Protein AF-A0A961PCK3-F1 (afdb_monomer)

Secondary structure (DSSP, 8-state):
--HHHHHHHTT--HHHHHHTGGG-HHHHHHEEEEE-SSTTT-EEEEE-HHHHHHHHHHHHS---------------------------------------------------------PPP----PPPPPPPP-------------------------------------SSHHHHHHHHHHHHHHHHHSSS---HHHHHHHHHHHHHTT--HHHHHHHHHHHHHHTTTS-GGGSPPHHHHHHTTGGGGS-----PPPHHHHHHHHHHHHHTT-TTHHHH--HHHHHHHHHTTSS-HHHHHHTT---

Nearest PDB structures (foldseek):
  4a5n-assembly2_D  TM=6.476E-01  e=2.441E+00  Bacillus subtilis
  5x11-assembly3_D  TM=5.012E-01  e=8.033E+00  Bacillus spizizenii str. W23

Sequence (307 aa):
MTDADFAGSIGLHEDTLRKQVKRNAAFRHYFDVTNGTHRGNATEYEITAAALGEAAVRKRGKLGNTEAVSDRAGGAECGRDPDAKAGIRPANGSETKPGDMPAMEDKGGEIVPERRVIHPGKAGLDHPPSQGNPSSNPDCADGAQEVSEKDGNGGSGSVSHRRRTNVRTEDLGSKDDRFAEILDGFISSYPRPGDRDAVEAVLRGAIREGVDPEHILAGARAYAAEQKGNAPRYIAYPENWLRQRRWEQYPAPSAPASEDAVLANLAAMVTAGKSYASSAISSTRAHQLLAAGLVTRDQLRAVGVAA

Mean predicted aligned error: 22.73 Å

Structure (mmCIF, N/CA/C/O backbone):
data_AF-A0A961PCK3-F1
#
_entry.id   AF-A0A961PCK3-F1
#
loop_
_atom_site.group_PDB
_atom_site.id
_atom_site.type_symbol
_atom_site.label_atom_id
_atom_site.label_alt_id
_atom_site.label_comp_id
_atom_site.label_asym_id
_atom_site.label_entity_id
_atom_site.label_seq_id
_atom_site.pdbx_PDB_ins_code
_atom_site.Cartn_x
_atom_site.Cartn_y
_atom_site.Cartn_z
_atom_site.occupancy
_atom_site.B_iso_or_equiv
_atom_site.auth_seq_id
_atom_site.auth_comp_id
_atom_site.auth_asym_id
_atom_site.auth_atom_id
_atom_site.pdbx_PDB_model_num
ATOM 1 N N . MET A 1 1 ? 28.806 28.658 -18.490 1.00 78.44 1 MET A N 1
ATOM 2 C CA . MET A 1 1 ? 28.804 28.836 -17.015 1.00 78.44 1 MET A CA 1
ATOM 3 C C . MET A 1 1 ? 28.348 27.531 -16.389 1.00 78.44 1 MET A C 1
ATOM 5 O O . MET A 1 1 ? 27.392 26.978 -16.914 1.00 78.44 1 MET A O 1
ATOM 9 N N . THR A 1 2 ? 29.027 27.020 -15.356 1.00 83.69 2 THR A N 1
ATOM 10 C CA . THR A 1 2 ? 28.664 25.733 -14.728 1.00 83.69 2 THR A CA 1
ATOM 11 C C . THR A 1 2 ? 27.517 25.880 -13.718 1.00 83.69 2 THR A C 1
ATOM 13 O O . THR A 1 2 ? 27.195 26.993 -13.300 1.00 83.69 2 THR A O 1
ATOM 16 N N . ASP A 1 3 ? 26.905 24.762 -13.299 1.00 85.19 3 ASP A N 1
ATOM 17 C CA . ASP A 1 3 ? 25.874 24.740 -12.245 1.00 85.19 3 ASP A CA 1
ATOM 18 C C . ASP A 1 3 ? 26.386 25.345 -10.930 1.00 85.19 3 ASP A C 1
ATOM 20 O O . ASP A 1 3 ? 25.654 26.092 -10.286 1.00 85.19 3 ASP A O 1
ATOM 24 N N . ALA A 1 4 ? 27.635 25.054 -10.553 1.00 84.56 4 ALA A N 1
ATOM 25 C CA . ALA A 1 4 ? 28.253 25.566 -9.332 1.00 84.56 4 ALA A CA 1
ATOM 26 C C . ALA A 1 4 ? 28.474 27.084 -9.404 1.00 84.56 4 ALA A C 1
ATOM 28 O O . ALA A 1 4 ? 28.116 27.801 -8.469 1.00 84.56 4 ALA A O 1
ATOM 29 N N . ASP A 1 5 ? 28.979 27.586 -10.536 1.00 86.06 5 ASP A N 1
ATOM 30 C CA . ASP A 1 5 ? 29.183 29.025 -10.746 1.00 86.06 5 ASP A CA 1
ATOM 31 C C . ASP A 1 5 ? 27.851 29.781 -10.737 1.00 86.06 5 ASP A C 1
ATOM 33 O O . ASP A 1 5 ? 27.724 30.850 -10.133 1.00 86.06 5 ASP A O 1
ATOM 37 N N . PHE A 1 6 ? 26.833 29.214 -11.392 1.00 86.50 6 PHE A N 1
ATOM 38 C CA . PHE A 1 6 ? 25.514 29.827 -11.451 1.00 86.50 6 PHE A CA 1
ATOM 39 C C . PHE A 1 6 ? 24.834 29.825 -10.085 1.00 86.50 6 PHE A C 1
ATOM 41 O O . PHE A 1 6 ? 24.335 30.864 -9.659 1.00 86.50 6 PHE A O 1
ATOM 48 N N . ALA A 1 7 ? 24.857 28.688 -9.382 1.00 89.62 7 ALA A N 1
ATOM 49 C CA . ALA A 1 7 ? 24.321 28.544 -8.033 1.00 89.62 7 ALA A CA 1
ATOM 50 C C . ALA A 1 7 ? 24.997 29.524 -7.060 1.00 89.62 7 ALA A C 1
ATOM 52 O O . ALA A 1 7 ? 24.306 30.252 -6.345 1.00 89.62 7 ALA A O 1
ATOM 53 N N . GLY A 1 8 ? 26.330 29.626 -7.114 1.00 92.06 8 GLY A N 1
ATOM 54 C CA . GLY A 1 8 ? 27.106 30.580 -6.322 1.00 92.06 8 GLY A CA 1
ATOM 55 C C . GLY A 1 8 ? 26.743 32.038 -6.616 1.00 92.06 8 GLY A C 1
ATOM 56 O O . GLY A 1 8 ? 26.588 32.827 -5.688 1.00 92.06 8 GLY A O 1
ATOM 57 N N . SER A 1 9 ? 26.515 32.383 -7.887 1.00 90.38 9 SER A N 1
ATOM 58 C CA . SER A 1 9 ? 26.165 33.751 -8.304 1.00 90.38 9 SER A CA 1
ATOM 59 C C . SER A 1 9 ? 24.806 34.223 -7.778 1.00 90.38 9 SER A C 1
ATOM 61 O O . SER A 1 9 ? 24.614 35.414 -7.546 1.00 90.38 9 SER A O 1
ATOM 63 N N . ILE A 1 10 ? 23.861 33.301 -7.582 1.00 89.94 10 ILE A N 1
ATOM 64 C CA . ILE A 1 10 ? 22.507 33.600 -7.086 1.00 89.94 10 ILE A CA 1
ATOM 65 C C . ILE A 1 10 ? 22.320 33.248 -5.601 1.00 89.94 10 ILE A C 1
ATOM 67 O O . ILE A 1 10 ? 21.210 33.361 -5.086 1.00 89.94 10 ILE A O 1
ATOM 71 N N . GLY A 1 11 ? 23.381 32.803 -4.915 1.00 92.44 11 GLY A N 1
ATOM 72 C CA . GLY A 1 11 ? 23.333 32.395 -3.509 1.00 92.44 11 GLY A CA 1
ATOM 73 C C . GLY A 1 11 ? 22.455 31.167 -3.243 1.00 92.44 11 GLY A C 1
ATOM 74 O O . GLY A 1 11 ? 21.930 31.016 -2.141 1.00 92.44 11 GLY A O 1
ATOM 75 N N . LEU A 1 12 ? 22.259 30.299 -4.241 1.00 91.56 12 LEU A N 1
ATOM 76 C CA . LEU A 1 12 ? 21.516 29.048 -4.088 1.00 91.56 12 LEU A CA 1
ATOM 77 C C . LEU A 1 12 ? 22.468 27.858 -3.973 1.00 91.56 12 LEU A C 1
ATOM 79 O O . LEU A 1 12 ? 23.572 27.859 -4.504 1.00 91.56 12 LEU A O 1
ATOM 83 N N . HIS A 1 13 ? 22.008 26.804 -3.303 1.00 92.69 13 HIS A N 1
ATOM 84 C CA . HIS A 1 13 ? 22.717 25.529 -3.283 1.00 92.69 13 HIS A CA 1
ATOM 85 C C . HIS A 1 13 ? 22.539 24.793 -4.623 1.00 92.69 13 HIS A C 1
ATOM 87 O O . HIS A 1 13 ? 21.441 24.781 -5.190 1.00 92.69 13 HIS A O 1
ATOM 93 N N . GLU A 1 14 ? 23.592 24.126 -5.106 1.00 89.38 14 GLU A N 1
ATOM 94 C CA . GLU A 1 14 ? 23.610 23.437 -6.407 1.00 89.38 14 GLU A CA 1
ATOM 95 C C . GLU A 1 14 ? 22.470 22.409 -6.551 1.00 89.38 14 GLU A C 1
ATOM 97 O O . GLU A 1 14 ? 21.752 22.379 -7.553 1.00 89.38 14 GLU A O 1
ATOM 102 N N . ASP A 1 15 ? 22.220 21.616 -5.508 1.00 87.94 15 ASP A N 1
ATOM 103 C CA . ASP A 1 15 ? 21.100 20.668 -5.485 1.00 87.94 15 ASP A CA 1
ATOM 104 C C . ASP A 1 15 ? 19.727 21.329 -5.662 1.00 87.94 15 ASP A C 1
ATOM 106 O O . ASP A 1 15 ? 18.858 20.776 -6.342 1.00 87.94 15 ASP A O 1
ATOM 110 N N . THR A 1 16 ? 19.513 22.507 -5.072 1.00 90.00 16 THR A N 1
ATOM 111 C CA . THR A 1 16 ? 18.249 23.248 -5.185 1.00 90.00 16 THR A CA 1
ATOM 112 C C . THR A 1 16 ? 18.060 23.748 -6.612 1.00 90.00 16 THR A C 1
ATOM 114 O O . THR A 1 16 ? 16.977 23.606 -7.191 1.00 90.00 16 THR A O 1
ATOM 117 N N . LEU A 1 17 ? 19.140 24.244 -7.220 1.00 87.31 17 LEU A N 1
ATOM 118 C CA . LEU A 1 17 ? 19.165 24.641 -8.622 1.00 87.31 17 LEU A CA 1
ATOM 119 C C . LEU A 1 17 ? 18.795 23.457 -9.539 1.00 87.31 17 LEU A C 1
ATOM 121 O O . LEU A 1 17 ? 17.905 23.578 -10.386 1.00 87.31 17 LEU A O 1
ATOM 125 N N . ARG A 1 18 ? 19.403 22.281 -9.327 1.00 84.94 18 ARG A N 1
ATOM 126 C CA . ARG A 1 18 ? 19.160 21.068 -10.130 1.00 84.94 18 ARG A CA 1
ATOM 127 C C . ARG A 1 18 ? 17.761 20.476 -9.932 1.00 84.94 18 ARG A C 1
ATOM 129 O O . ARG A 1 18 ? 17.122 20.070 -10.905 1.00 84.94 18 ARG A O 1
ATOM 136 N N . LYS A 1 19 ? 17.273 20.403 -8.690 1.00 85.56 19 LYS A N 1
ATOM 137 C CA . LYS A 1 19 ? 16.018 19.709 -8.343 1.00 85.56 19 LYS A CA 1
ATOM 138 C C . LYS A 1 19 ? 14.777 20.567 -8.566 1.00 85.56 19 LYS A C 1
ATOM 140 O O . LYS A 1 19 ? 13.745 20.020 -8.952 1.00 85.56 19 LYS A O 1
ATOM 145 N N . GLN A 1 20 ? 14.858 21.875 -8.328 1.00 86.44 20 GLN A N 1
ATOM 146 C CA . GLN A 1 20 ? 13.688 22.757 -8.325 1.00 86.44 20 GLN A CA 1
ATOM 147 C C . GLN A 1 20 ? 13.729 23.773 -9.467 1.00 86.44 20 GLN A C 1
ATOM 149 O O . GLN A 1 20 ? 12.804 23.826 -10.277 1.00 86.44 20 GLN A O 1
ATOM 154 N N . VAL A 1 21 ? 14.819 24.534 -9.586 1.00 86.44 21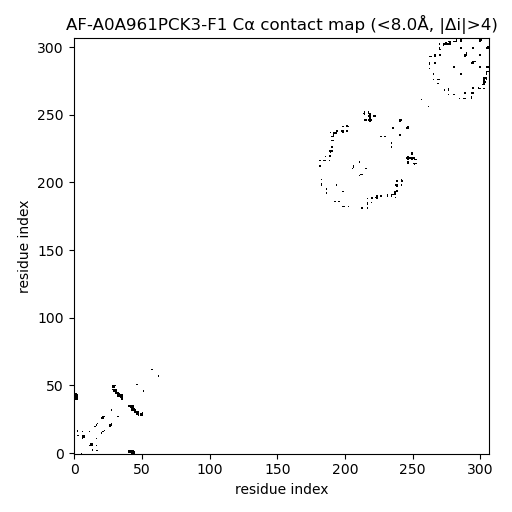 VAL A N 1
ATOM 155 C CA . VAL A 1 21 ? 14.893 25.674 -10.515 1.00 86.44 21 VAL A CA 1
ATOM 156 C C . VAL A 1 21 ? 14.899 25.214 -11.976 1.00 86.44 21 VAL A C 1
ATOM 158 O O . VAL A 1 21 ? 14.074 25.675 -12.760 1.00 86.44 21 VAL A O 1
ATOM 161 N N . LYS A 1 22 ? 15.717 24.212 -12.335 1.00 84.25 22 LYS A N 1
ATOM 162 C CA . LYS A 1 22 ? 15.761 23.641 -13.702 1.00 84.25 22 LYS A CA 1
ATOM 163 C C . LYS A 1 22 ? 14.446 23.009 -14.172 1.00 84.25 22 LYS A C 1
ATOM 165 O O . LYS A 1 22 ? 14.257 22.781 -15.371 1.00 84.25 22 LYS A O 1
ATOM 170 N N . ARG A 1 23 ? 13.550 22.661 -13.244 1.00 84.31 23 ARG A N 1
ATOM 171 C CA . ARG A 1 23 ? 12.231 22.089 -13.557 1.00 84.31 23 ARG A CA 1
ATOM 172 C C . ARG A 1 23 ? 11.164 23.158 -13.768 1.00 84.31 23 ARG A C 1
ATOM 174 O O . ARG A 1 23 ? 10.122 22.846 -14.334 1.00 84.31 23 ARG A O 1
ATOM 181 N N . ASN A 1 24 ? 11.417 24.394 -13.343 1.00 91.12 24 ASN A N 1
ATOM 182 C CA . ASN A 1 24 ? 10.466 25.483 -13.474 1.00 91.12 24 ASN A CA 1
ATOM 183 C C . ASN A 1 24 ? 10.369 25.945 -14.939 1.00 91.12 24 ASN A C 1
ATOM 185 O O . ASN A 1 24 ? 11.376 26.238 -15.584 1.00 91.12 24 ASN A O 1
ATOM 189 N N . ALA A 1 25 ? 9.143 26.027 -15.459 1.00 86.69 25 ALA A N 1
ATOM 190 C CA . ALA A 1 25 ? 8.875 26.481 -16.820 1.00 86.69 25 ALA A CA 1
ATOM 191 C C . ALA A 1 25 ? 9.310 27.938 -17.050 1.00 86.69 25 ALA A C 1
ATOM 193 O O . ALA A 1 25 ? 9.843 28.249 -18.111 1.00 86.69 25 ALA A O 1
ATOM 194 N N . ALA A 1 26 ? 9.159 28.806 -16.043 1.00 87.19 26 ALA A N 1
ATOM 195 C CA . ALA A 1 26 ? 9.615 30.190 -16.124 1.00 87.19 26 ALA A CA 1
ATOM 196 C C . ALA A 1 26 ? 11.135 30.254 -16.302 1.00 87.19 26 ALA A C 1
ATOM 198 O O . ALA A 1 26 ? 11.624 31.004 -17.132 1.00 87.19 26 ALA A O 1
ATOM 199 N N . PHE A 1 27 ? 11.888 29.408 -15.596 1.00 88.12 27 PHE A N 1
ATOM 200 C CA . PHE A 1 27 ? 13.344 29.372 -15.725 1.00 88.12 27 PHE A CA 1
ATOM 201 C C . PHE A 1 27 ? 13.788 28.997 -17.147 1.00 88.12 27 PHE A C 1
ATOM 203 O O . PHE A 1 27 ? 14.645 29.662 -17.723 1.00 88.12 27 PHE A O 1
ATOM 210 N N . ARG A 1 28 ? 13.138 27.994 -17.749 1.00 86.88 28 ARG A N 1
ATOM 211 C CA . ARG A 1 28 ? 13.397 27.563 -19.136 1.00 86.88 28 ARG A CA 1
ATOM 212 C C . ARG A 1 28 ? 12.965 28.578 -20.193 1.00 86.88 28 ARG A C 1
ATOM 214 O O . ARG A 1 28 ? 13.370 28.468 -21.341 1.00 86.88 28 ARG A O 1
ATOM 221 N N . HIS A 1 29 ? 12.131 29.550 -19.828 1.00 88.38 29 HIS A N 1
ATOM 222 C CA . HIS A 1 29 ? 11.794 30.655 -20.719 1.00 88.38 29 HIS A CA 1
ATOM 223 C C . HIS A 1 29 ? 12.979 31.617 -20.884 1.00 88.38 29 HIS A C 1
ATOM 225 O O . HIS A 1 29 ? 13.223 32.123 -21.980 1.00 88.38 29 HIS A O 1
ATOM 231 N N . TYR A 1 30 ? 13.736 31.836 -19.804 1.00 88.38 30 TYR A N 1
ATOM 232 C CA . TYR A 1 30 ? 14.845 32.789 -19.783 1.00 88.38 30 TYR A CA 1
ATOM 233 C C . TYR A 1 30 ? 16.200 32.179 -20.132 1.00 88.38 30 TYR A C 1
ATOM 235 O O . TYR A 1 30 ? 17.052 32.872 -20.688 1.00 88.38 30 TYR A O 1
ATOM 243 N N . PHE A 1 31 ? 16.393 30.896 -19.831 1.00 89.00 31 PHE A N 1
ATOM 244 C CA . PHE A 1 31 ? 17.657 30.202 -20.038 1.00 89.00 31 PHE A CA 1
ATOM 245 C C . PHE A 1 31 ? 17.456 28.953 -20.885 1.00 89.00 31 PHE A C 1
ATOM 247 O O . PHE A 1 31 ? 16.617 28.109 -20.558 1.00 89.00 31 PHE A O 1
ATOM 254 N N . ASP A 1 32 ? 18.263 28.830 -21.935 1.00 85.38 32 ASP A N 1
ATOM 255 C CA . ASP A 1 32 ? 18.469 27.561 -22.611 1.00 85.38 32 ASP A CA 1
ATOM 256 C C . ASP A 1 32 ? 19.519 26.754 -21.843 1.00 85.38 32 ASP A C 1
ATOM 258 O O . ASP A 1 32 ? 20.488 27.293 -21.299 1.00 85.38 32 ASP A O 1
ATOM 262 N N . VAL A 1 33 ? 19.262 25.457 -21.730 1.00 84.38 33 VAL A N 1
ATOM 263 C CA . VAL A 1 33 ? 19.952 24.546 -20.822 1.00 84.38 33 VAL A CA 1
ATOM 264 C C . VAL A 1 33 ? 20.512 23.410 -21.665 1.00 84.38 33 VAL A C 1
ATOM 266 O O . VAL A 1 33 ? 19.833 22.410 -21.915 1.00 84.38 33 VAL A O 1
ATOM 269 N N . THR A 1 34 ? 21.758 23.552 -22.110 1.00 80.50 34 THR A N 1
ATOM 270 C CA . THR A 1 34 ? 22.439 22.518 -22.889 1.00 80.50 34 THR A CA 1
ATOM 271 C C . THR A 1 34 ? 23.091 21.526 -21.932 1.00 80.50 34 THR A C 1
ATOM 273 O O . THR A 1 34 ? 24.054 21.819 -21.223 1.00 80.50 34 THR A O 1
ATOM 276 N N . ASN A 1 35 ? 22.524 20.320 -21.860 1.00 76.31 35 ASN A N 1
ATOM 277 C CA . ASN A 1 35 ? 23.102 19.243 -21.061 1.00 76.31 35 ASN A CA 1
ATOM 278 C C . ASN A 1 35 ? 24.340 18.703 -21.787 1.00 76.31 35 ASN A C 1
ATOM 280 O O . ASN A 1 35 ? 24.210 18.060 -22.830 1.00 76.31 35 ASN A O 1
ATOM 284 N N . GLY A 1 36 ? 25.529 18.950 -21.241 1.00 67.62 36 GLY A N 1
ATOM 285 C CA . GLY A 1 36 ? 26.774 18.407 -21.770 1.00 67.62 36 GLY A CA 1
ATOM 286 C C . GLY A 1 36 ? 26.807 16.874 -21.757 1.00 67.62 36 GLY A C 1
ATOM 287 O O . GLY A 1 36 ? 26.158 16.211 -20.946 1.00 67.62 36 GLY A O 1
ATOM 288 N N . THR A 1 37 ? 27.607 16.306 -22.659 1.00 53.72 37 THR A N 1
ATOM 289 C CA . THR A 1 37 ? 27.705 14.863 -22.953 1.00 53.72 37 THR A CA 1
ATOM 290 C C . THR A 1 37 ? 28.188 14.006 -21.773 1.00 53.72 37 THR A C 1
ATOM 292 O O . THR A 1 37 ? 27.998 12.790 -21.765 1.00 53.72 37 THR A O 1
ATOM 295 N N . HIS A 1 38 ? 28.789 14.605 -20.743 1.00 52.69 38 HIS A N 1
ATOM 296 C CA . HIS A 1 38 ? 29.248 13.876 -19.563 1.00 52.69 38 HIS A CA 1
ATOM 297 C C . HIS A 1 38 ? 28.192 13.874 -18.459 1.00 52.69 38 HIS A C 1
ATOM 299 O O . HIS A 1 38 ? 27.710 14.926 -18.040 1.00 52.69 38 HIS A O 1
ATOM 305 N N . ARG A 1 39 ? 27.868 12.666 -17.968 1.00 50.28 39 ARG A N 1
ATOM 306 C CA . ARG A 1 39 ? 26.930 12.396 -16.867 1.00 50.28 39 ARG A CA 1
ATOM 307 C C . ARG A 1 39 ? 27.252 13.264 -15.645 1.00 50.28 39 ARG A C 1
ATOM 309 O O . ARG A 1 39 ? 28.027 12.866 -14.786 1.00 50.28 39 ARG A O 1
ATOM 316 N N . GLY A 1 40 ? 26.617 14.429 -15.568 1.00 55.78 40 GLY A N 1
ATOM 317 C CA . GLY A 1 40 ? 26.454 15.184 -14.333 1.00 55.78 40 GLY A CA 1
ATOM 318 C C . GLY A 1 40 ? 26.999 16.608 -14.298 1.00 55.78 40 GLY A C 1
ATOM 319 O O . GLY A 1 40 ? 26.437 17.375 -13.526 1.00 55.78 40 GLY A O 1
ATOM 320 N N . ASN A 1 41 ? 28.011 17.017 -15.073 1.00 54.56 41 ASN A N 1
ATOM 321 C CA . ASN A 1 41 ? 28.847 18.141 -14.595 1.00 54.56 41 ASN A CA 1
ATOM 322 C C . ASN A 1 41 ? 29.062 19.353 -1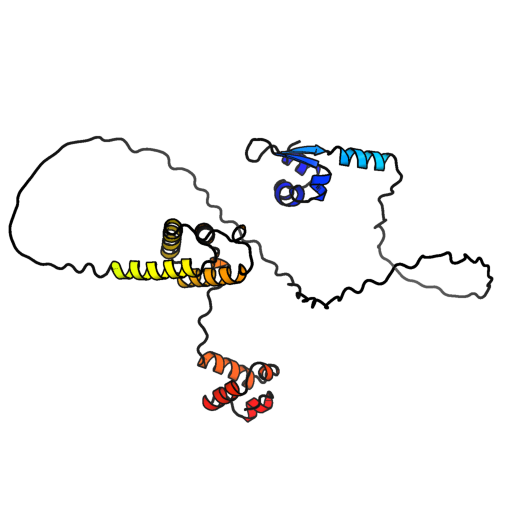5.510 1.00 54.56 41 ASN A C 1
ATOM 324 O O . ASN A 1 41 ? 29.756 20.275 -15.098 1.00 54.56 41 ASN A O 1
ATOM 328 N N . ALA A 1 42 ? 28.434 19.448 -16.677 1.00 53.75 42 ALA A N 1
ATOM 329 C CA . ALA A 1 42 ? 28.449 20.714 -17.412 1.00 53.75 42 ALA A CA 1
ATOM 330 C C . ALA A 1 42 ? 27.103 20.925 -18.085 1.00 53.75 42 ALA A C 1
ATOM 332 O O . ALA A 1 42 ? 26.867 20.454 -19.192 1.00 53.75 42 ALA A O 1
ATOM 333 N N . THR A 1 43 ? 26.197 21.581 -17.365 1.00 68.62 43 THR A N 1
ATOM 334 C CA . THR A 1 43 ? 25.066 22.220 -18.025 1.0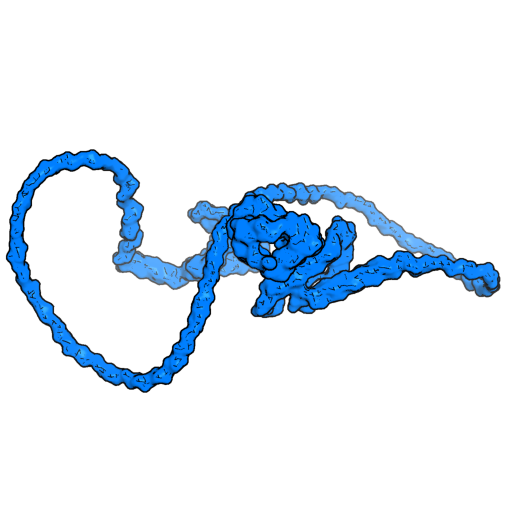0 68.62 43 THR A CA 1
ATOM 335 C C . THR A 1 43 ? 25.520 23.630 -18.332 1.00 68.62 43 THR A C 1
ATOM 337 O O . THR A 1 43 ? 25.842 24.372 -17.406 1.00 68.62 43 THR A O 1
ATOM 340 N N . GLU A 1 44 ? 25.635 23.975 -19.606 1.00 76.88 44 GLU A N 1
ATOM 341 C CA . GLU A 1 44 ? 25.882 25.360 -19.975 1.00 76.88 44 GLU A CA 1
ATOM 342 C C . GLU A 1 44 ? 24.542 26.095 -20.026 1.00 76.88 44 GLU A C 1
ATOM 344 O O . GLU A 1 44 ? 23.515 25.546 -20.434 1.00 76.88 44 GLU A O 1
ATOM 349 N N . TYR A 1 45 ? 24.553 27.327 -19.523 1.00 81.75 45 TYR A N 1
ATOM 350 C CA . TYR A 1 45 ? 23.393 28.205 -19.514 1.00 81.75 45 TYR A CA 1
ATOM 351 C C . TYR A 1 45 ? 23.629 29.328 -20.502 1.00 81.75 45 TYR A C 1
ATOM 353 O O . TYR A 1 45 ? 24.560 30.120 -20.329 1.00 81.75 45 TYR A O 1
ATOM 361 N N . GLU A 1 46 ? 22.752 29.417 -21.490 1.00 84.62 46 GLU A N 1
ATOM 362 C CA . GLU A 1 46 ? 22.696 30.544 -22.408 1.00 84.62 46 GLU A CA 1
ATOM 363 C C . GLU A 1 46 ? 21.395 31.307 -22.183 1.00 84.62 46 GLU A C 1
ATOM 365 O O . GLU A 1 46 ? 20.335 30.722 -21.968 1.00 84.62 46 GLU A O 1
ATOM 370 N N . ILE A 1 47 ? 21.464 32.637 -22.190 1.00 87.94 47 ILE A N 1
ATOM 371 C CA . ILE A 1 47 ? 20.255 33.459 -22.100 1.00 87.94 47 ILE A CA 1
ATOM 372 C C . ILE A 1 47 ? 19.526 33.346 -23.438 1.00 87.94 47 ILE A C 1
ATOM 374 O O . ILE A 1 47 ? 20.122 33.569 -24.492 1.00 87.94 47 ILE A O 1
ATOM 378 N N . THR A 1 48 ? 18.231 33.035 -23.406 1.00 89.81 48 THR A N 1
ATOM 379 C CA . THR A 1 48 ? 17.449 32.894 -24.636 1.00 89.81 48 THR A CA 1
ATOM 380 C C . THR A 1 48 ? 17.353 34.228 -25.383 1.00 89.81 48 THR A C 1
ATOM 382 O O . THR A 1 48 ? 17.261 35.310 -24.791 1.00 89.81 48 THR A O 1
ATOM 385 N N . ALA A 1 49 ? 17.301 34.171 -26.716 1.00 87.81 49 ALA A N 1
ATOM 386 C CA . ALA A 1 49 ? 17.082 35.362 -27.541 1.00 87.81 49 ALA A CA 1
ATOM 387 C C . ALA A 1 49 ? 15.766 36.087 -27.181 1.00 87.81 49 ALA A C 1
ATOM 389 O O . ALA A 1 49 ? 15.692 37.314 -27.248 1.00 87.81 49 ALA A O 1
ATOM 390 N N . ALA A 1 50 ? 14.748 35.336 -26.739 1.00 85.81 50 ALA A N 1
ATOM 391 C CA . ALA A 1 50 ? 13.479 35.876 -26.257 1.00 85.81 50 ALA A CA 1
ATOM 392 C C . ALA A 1 50 ? 13.653 36.718 -24.981 1.00 85.81 50 ALA A C 1
ATOM 394 O O . ALA A 1 50 ? 13.163 37.847 -24.923 1.00 85.81 50 ALA A O 1
ATOM 395 N N . ALA A 1 51 ? 14.414 36.220 -24.003 1.00 87.94 51 ALA A N 1
ATOM 396 C CA . ALA A 1 51 ? 14.731 36.951 -22.780 1.00 87.94 51 ALA A CA 1
ATOM 397 C C . ALA A 1 51 ? 15.528 38.231 -23.047 1.00 87.94 51 ALA A C 1
ATOM 399 O O . ALA A 1 51 ? 15.239 39.279 -22.467 1.00 87.94 51 ALA A O 1
ATOM 400 N N . LEU A 1 52 ? 16.499 38.175 -23.964 1.00 87.75 52 LEU A N 1
ATOM 401 C CA . LEU A 1 52 ? 17.245 39.358 -24.402 1.00 87.75 52 LEU A CA 1
ATOM 402 C C . LEU A 1 52 ? 16.333 40.384 -25.089 1.00 87.75 52 LEU A C 1
ATOM 404 O O . LEU A 1 52 ? 16.463 41.585 -24.842 1.00 87.75 52 LEU A O 1
ATOM 408 N N . GLY A 1 53 ? 15.381 39.924 -25.905 1.00 85.06 53 GLY A N 1
ATOM 409 C CA . GLY A 1 53 ? 14.362 40.770 -26.525 1.00 85.06 53 GLY A CA 1
ATOM 410 C C . GLY A 1 53 ? 13.472 41.463 -25.492 1.00 85.06 53 GLY A C 1
ATOM 411 O O . GLY A 1 53 ? 13.312 42.683 -25.533 1.00 85.06 53 GLY A O 1
ATOM 412 N N . GLU A 1 54 ? 12.954 40.718 -24.517 1.00 84.25 54 GLU A N 1
ATOM 413 C CA . GLU A 1 54 ? 12.106 41.259 -23.451 1.00 84.25 54 GLU A CA 1
ATOM 414 C C . GLU A 1 54 ? 12.873 42.247 -22.553 1.00 84.25 54 GLU A C 1
ATOM 416 O O . GLU A 1 54 ? 12.372 43.326 -22.230 1.00 84.25 54 GLU A O 1
ATOM 421 N N . ALA A 1 55 ? 14.128 41.943 -22.209 1.00 83.50 55 ALA A N 1
ATOM 422 C CA . ALA A 1 55 ? 15.003 42.860 -21.482 1.00 83.50 55 ALA A CA 1
ATOM 423 C C . ALA A 1 55 ? 15.279 44.149 -22.279 1.00 83.50 55 ALA A C 1
ATOM 425 O O . ALA A 1 55 ? 15.281 45.244 -21.712 1.00 83.50 55 ALA A O 1
ATOM 426 N N . ALA A 1 56 ? 15.454 44.054 -23.600 1.00 83.31 56 ALA A N 1
ATOM 427 C CA . ALA A 1 56 ? 15.626 45.217 -24.467 1.00 83.31 56 ALA A CA 1
ATOM 428 C C . ALA A 1 56 ? 14.347 46.066 -24.583 1.00 83.31 56 ALA A C 1
ATOM 430 O O . ALA A 1 56 ? 14.447 47.289 -24.713 1.00 83.31 56 ALA A O 1
ATOM 431 N N . VAL A 1 57 ? 13.164 45.446 -24.512 1.00 82.38 57 VAL A N 1
ATOM 432 C CA . VAL A 1 57 ? 11.871 46.144 -24.422 1.00 82.38 57 VAL A CA 1
ATOM 433 C C . VAL A 1 57 ? 11.738 46.844 -23.069 1.00 82.38 57 VAL A C 1
ATOM 435 O O . VAL A 1 57 ? 11.433 48.034 -23.050 1.00 82.38 57 VAL A O 1
ATOM 438 N N . ARG A 1 58 ? 12.075 46.181 -21.951 1.00 77.06 58 ARG A N 1
ATOM 439 C CA . ARG A 1 58 ? 12.108 46.800 -20.608 1.00 77.06 58 ARG A CA 1
ATOM 440 C C . ARG A 1 58 ? 13.074 47.983 -20.529 1.00 77.06 58 ARG A C 1
ATOM 442 O O . ARG A 1 58 ? 12.760 48.998 -19.923 1.00 77.06 58 ARG A O 1
ATOM 449 N N . LYS A 1 59 ? 14.240 47.889 -21.173 1.00 76.56 59 LYS A N 1
ATOM 450 C CA . LYS A 1 59 ? 15.223 48.984 -21.204 1.00 76.56 59 LYS A CA 1
ATOM 451 C C . LYS A 1 59 ? 14.737 50.191 -22.016 1.00 76.56 59 LYS A C 1
ATOM 453 O O . LYS A 1 59 ? 15.156 51.312 -21.742 1.00 76.56 59 LYS A O 1
ATOM 458 N N . ARG A 1 60 ? 13.878 49.974 -23.020 1.00 74.25 60 ARG A N 1
ATOM 459 C CA . ARG A 1 60 ? 13.341 51.030 -23.899 1.00 74.25 60 ARG A CA 1
ATOM 460 C C . ARG A 1 60 ? 11.974 51.566 -23.462 1.00 74.25 60 ARG A C 1
ATOM 462 O O . ARG A 1 60 ? 11.626 52.678 -23.847 1.00 74.25 60 ARG A O 1
ATOM 469 N N . GLY A 1 61 ? 11.214 50.814 -22.669 1.00 60.06 61 GLY A N 1
ATOM 470 C CA . GLY A 1 61 ? 9.867 51.161 -22.226 1.00 60.06 61 GLY A CA 1
ATOM 471 C C . GLY A 1 61 ? 9.768 51.263 -20.707 1.00 60.06 61 GLY A C 1
ATOM 472 O O . GLY A 1 61 ? 10.053 50.304 -20.000 1.00 60.06 61 GLY A O 1
ATOM 473 N N . LYS A 1 62 ? 9.31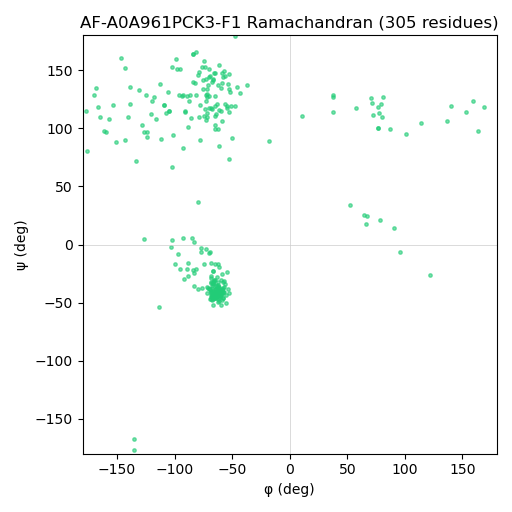5 52.425 -20.222 1.00 58.81 62 LYS A N 1
ATOM 474 C CA . LYS A 1 62 ? 8.909 52.734 -18.839 1.00 58.81 62 LYS A CA 1
ATOM 475 C C . LYS A 1 62 ? 7.867 51.742 -18.280 1.00 58.81 62 LYS A C 1
ATOM 477 O O . LYS A 1 62 ? 6.701 52.093 -18.127 1.00 58.81 62 LYS A O 1
ATOM 482 N N . LEU A 1 63 ? 8.259 50.521 -17.942 1.00 54.28 63 LEU A N 1
ATOM 483 C CA . LEU A 1 63 ? 7.478 49.653 -17.065 1.00 54.28 63 LEU A CA 1
ATOM 484 C C . LEU A 1 63 ? 8.122 49.727 -15.682 1.00 54.28 63 LEU A C 1
ATOM 486 O O . LEU A 1 63 ? 9.128 49.076 -15.411 1.00 54.28 63 LEU A O 1
ATOM 490 N N . GLY A 1 64 ? 7.582 50.621 -14.847 1.00 51.03 64 GLY A N 1
ATOM 491 C CA . GLY A 1 64 ? 7.980 50.763 -13.451 1.00 51.03 64 GLY A CA 1
ATOM 492 C C . GLY A 1 64 ? 7.634 49.485 -12.700 1.00 51.03 64 GLY A C 1
ATOM 493 O O . GLY A 1 64 ? 6.462 49.159 -12.550 1.00 51.03 64 GLY A O 1
ATOM 494 N N . ASN A 1 65 ? 8.652 48.752 -12.261 1.00 52.22 65 ASN A N 1
ATOM 495 C CA . ASN A 1 65 ? 8.484 47.496 -11.543 1.00 52.22 65 ASN A CA 1
ATOM 496 C C . ASN A 1 65 ? 8.719 47.734 -10.043 1.00 52.22 65 ASN A C 1
ATOM 498 O O . ASN A 1 65 ? 9.712 47.284 -9.485 1.00 52.22 65 ASN A O 1
ATOM 502 N N . THR A 1 66 ? 7.824 48.505 -9.423 1.00 48.75 66 THR A N 1
ATOM 503 C CA . THR A 1 66 ? 7.656 48.610 -7.966 1.00 48.75 66 THR A CA 1
ATOM 504 C C . THR A 1 66 ? 6.193 48.952 -7.684 1.00 48.75 66 THR A C 1
ATOM 506 O O . THR A 1 66 ? 5.839 50.124 -7.568 1.00 48.75 66 THR A O 1
ATOM 509 N N . GLU A 1 67 ? 5.329 47.943 -7.549 1.00 47.97 67 GLU A N 1
ATOM 510 C CA . GLU A 1 67 ? 4.280 48.078 -6.538 1.00 47.97 67 GLU A CA 1
ATOM 511 C C . GLU A 1 67 ? 5.014 48.121 -5.196 1.00 47.97 67 GLU A C 1
ATOM 513 O O . GLU A 1 67 ? 5.698 47.176 -4.801 1.00 47.97 67 GLU A O 1
ATOM 518 N N . ALA A 1 68 ? 4.990 49.295 -4.575 1.00 42.25 68 ALA A N 1
ATOM 519 C CA . ALA A 1 68 ? 5.666 49.576 -3.327 1.00 42.25 68 ALA A CA 1
ATOM 520 C C . ALA A 1 68 ? 5.049 48.740 -2.195 1.00 42.25 68 ALA A C 1
ATOM 522 O O . ALA A 1 68 ? 3.992 49.067 -1.663 1.00 42.25 68 ALA A O 1
ATOM 523 N N . VAL A 1 69 ? 5.738 47.669 -1.801 1.00 47.66 69 VAL A N 1
ATOM 524 C CA . VAL A 1 69 ? 5.625 47.083 -0.461 1.00 47.66 69 VAL A CA 1
ATOM 525 C C . VAL A 1 69 ? 6.722 47.717 0.390 1.00 47.66 69 VAL A C 1
ATOM 527 O O . VAL A 1 6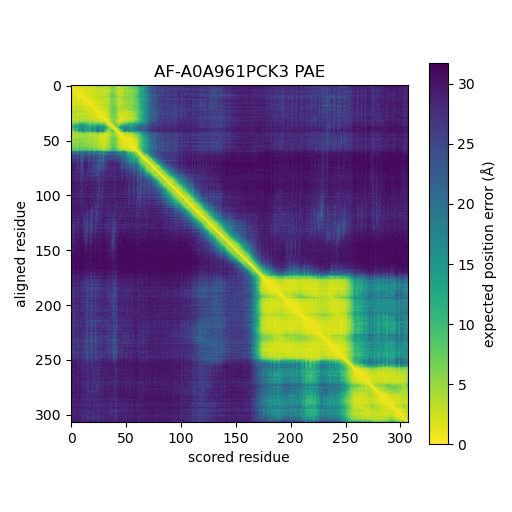9 ? 7.810 47.171 0.539 1.00 47.66 69 VAL A O 1
ATOM 530 N N . SER A 1 70 ? 6.449 48.905 0.920 1.00 48.31 70 SER A N 1
ATOM 531 C CA . SER A 1 70 ? 7.216 49.504 2.017 1.00 48.31 70 SER A CA 1
ATOM 532 C C . SER A 1 70 ? 6.370 50.580 2.696 1.00 48.31 70 SER A C 1
ATOM 534 O O . SER A 1 70 ? 6.238 51.678 2.170 1.00 48.31 70 SER A O 1
ATOM 536 N N . ASP A 1 71 ? 5.708 50.209 3.796 1.00 40.44 71 ASP A N 1
ATOM 537 C CA . ASP A 1 71 ? 5.792 50.897 5.098 1.00 40.44 71 ASP A CA 1
ATOM 538 C C . ASP A 1 71 ? 4.627 50.488 6.012 1.00 40.44 71 ASP A C 1
ATOM 540 O O . ASP A 1 71 ? 3.512 51.004 5.954 1.00 40.44 71 ASP A O 1
ATOM 544 N N . ARG A 1 72 ? 4.910 49.535 6.908 1.00 42.66 72 ARG A N 1
ATOM 545 C CA . ARG A 1 72 ? 4.119 49.285 8.119 1.00 42.66 72 ARG A CA 1
ATOM 546 C C . ARG A 1 72 ? 5.059 49.140 9.315 1.00 42.66 72 ARG A C 1
ATOM 548 O O . ARG A 1 72 ? 5.247 48.054 9.847 1.00 42.66 72 ARG A O 1
ATOM 555 N N . ALA A 1 73 ? 5.632 50.263 9.729 1.00 44.41 73 ALA A N 1
ATOM 556 C CA . ALA A 1 73 ? 5.893 50.568 11.134 1.00 44.41 73 ALA A CA 1
ATOM 557 C C . ALA A 1 73 ? 4.821 51.615 11.498 1.00 44.41 73 ALA A C 1
ATOM 559 O O . ALA A 1 73 ? 4.689 52.614 10.810 1.00 44.41 73 ALA A O 1
ATOM 560 N N . GLY A 1 74 ? 3.862 51.368 12.385 1.00 42.06 74 GLY A N 1
ATOM 561 C CA . GLY A 1 74 ? 4.086 51.110 13.798 1.00 42.06 74 GLY A CA 1
ATOM 562 C C . GLY A 1 74 ? 4.128 52.453 14.533 1.00 42.06 74 GLY A C 1
ATOM 563 O O . GLY A 1 74 ? 5.171 53.091 14.532 1.00 42.06 74 GLY A O 1
ATOM 564 N N . GLY A 1 75 ? 3.021 52.860 15.170 1.00 37.19 75 GLY A N 1
ATOM 565 C CA . GLY A 1 75 ? 3.086 53.806 16.291 1.00 37.19 75 GLY A CA 1
ATOM 566 C C . GLY A 1 75 ? 2.060 54.942 16.339 1.00 37.19 75 GLY A C 1
ATOM 567 O O . GLY A 1 75 ? 2.229 55.958 15.683 1.00 37.19 75 GLY A O 1
ATOM 568 N N . ALA A 1 76 ? 1.117 54.776 17.268 1.00 41.34 76 ALA A N 1
ATOM 569 C CA . ALA A 1 76 ? 0.595 55.793 18.185 1.00 41.34 76 ALA A CA 1
ATOM 570 C C . ALA A 1 76 ? -0.397 56.857 17.674 1.00 41.34 76 ALA A C 1
ATOM 572 O O . ALA A 1 76 ? -0.065 57.922 17.163 1.00 41.34 76 ALA A O 1
ATOM 573 N N . GLU A 1 77 ? -1.649 56.545 17.996 1.00 43.88 77 GLU A N 1
ATOM 574 C CA . GLU A 1 77 ? -2.744 57.435 18.361 1.00 43.88 77 GLU A CA 1
ATOM 575 C C . GLU A 1 77 ? -2.307 58.646 19.209 1.00 43.88 77 GLU A C 1
ATOM 577 O O . GLU A 1 77 ? -1.586 58.501 20.193 1.00 43.88 77 GLU A O 1
ATOM 582 N N . CYS A 1 78 ? -2.849 59.823 18.892 1.00 34.44 78 CYS A N 1
ATOM 583 C CA . CYS A 1 78 ? -3.522 60.697 19.859 1.00 34.44 78 CYS A CA 1
ATOM 584 C C . CYS A 1 78 ? -4.328 61.740 19.083 1.00 34.44 78 CYS A C 1
ATOM 586 O O . CYS A 1 78 ? -3.775 62.631 18.438 1.00 34.44 78 CYS A O 1
ATOM 588 N N . GLY A 1 79 ? -5.651 61.595 19.144 1.00 37.53 79 GLY A N 1
ATOM 589 C CA . GLY A 1 79 ? -6.595 62.559 18.612 1.00 37.53 79 GLY A CA 1
ATOM 590 C C . GLY A 1 79 ? -6.544 63.892 19.357 1.00 37.53 79 GLY A C 1
ATOM 591 O O . GLY A 1 79 ? -6.319 63.960 20.568 1.00 37.53 79 GLY A O 1
ATOM 592 N N . ARG A 1 80 ? -6.804 64.958 18.606 1.00 41.41 80 ARG A N 1
ATOM 593 C CA . ARG A 1 80 ? -7.373 66.197 19.119 1.00 41.41 80 ARG A CA 1
ATOM 594 C C . ARG A 1 80 ? -8.377 66.705 18.079 1.00 41.41 80 ARG A C 1
ATOM 596 O O . ARG A 1 80 ? -7.998 67.069 16.971 1.00 41.41 80 ARG A O 1
ATOM 603 N N . ASP A 1 81 ? -9.644 66.617 18.467 1.00 42.69 81 ASP A N 1
ATOM 604 C CA . ASP A 1 81 ? -10.838 67.316 17.966 1.00 42.69 81 ASP A CA 1
ATOM 605 C C . ASP A 1 81 ? -10.642 68.847 17.803 1.00 42.69 81 ASP A C 1
ATOM 607 O O . ASP A 1 81 ? -9.627 69.367 18.283 1.00 42.69 81 ASP A O 1
ATOM 611 N N . PRO A 1 82 ? -11.647 69.639 17.347 1.00 63.50 82 PRO A N 1
ATOM 612 C CA . PRO A 1 82 ? -12.831 69.367 16.506 1.00 63.50 82 PRO A CA 1
ATOM 613 C C . PRO A 1 82 ? -13.039 70.457 15.408 1.00 63.50 82 PRO A C 1
ATOM 615 O O . PRO A 1 82 ? -12.203 71.330 15.202 1.00 63.50 82 PRO A O 1
ATOM 618 N N . ASP A 1 83 ? -14.222 70.428 14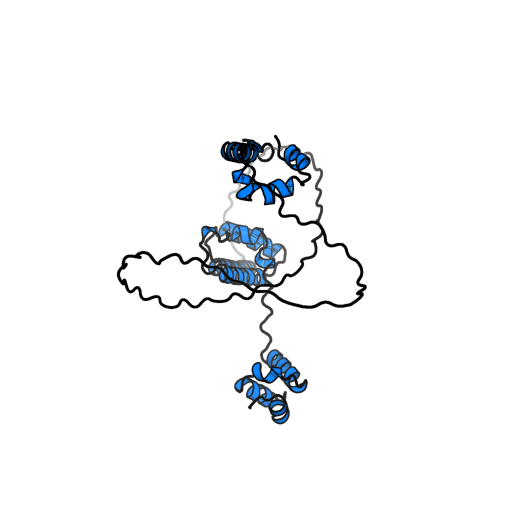.777 1.00 43.25 83 ASP A N 1
ATOM 619 C CA . ASP A 1 83 ? -14.927 71.548 14.122 1.00 43.25 83 ASP A CA 1
ATOM 620 C C . ASP A 1 83 ? -14.493 71.980 12.708 1.00 43.25 83 ASP A C 1
ATOM 622 O O . ASP A 1 83 ? -13.498 72.667 12.515 1.00 43.25 83 ASP A O 1
ATOM 626 N N . ALA A 1 84 ? -15.353 71.706 11.714 1.00 43.16 84 ALA A N 1
ATOM 627 C CA . ALA A 1 84 ? -16.109 72.757 11.008 1.00 43.16 84 ALA A CA 1
ATOM 628 C C . ALA A 1 84 ? -16.812 72.248 9.728 1.00 43.16 84 ALA A C 1
ATOM 630 O O . ALA A 1 84 ? -16.195 71.841 8.752 1.00 43.16 84 ALA A O 1
ATOM 631 N N . LYS A 1 85 ? -18.144 72.359 9.761 1.00 44.00 85 LYS A N 1
ATOM 632 C CA . LYS A 1 85 ? -19.045 72.944 8.748 1.00 44.00 85 LYS A CA 1
ATOM 633 C C . LYS A 1 85 ? -18.792 72.762 7.233 1.00 44.00 85 LYS A C 1
ATOM 635 O O . LYS A 1 85 ? -17.880 73.329 6.653 1.00 44.00 85 LYS A O 1
ATOM 640 N N . ALA A 1 86 ? -19.877 72.271 6.623 1.00 41.25 86 ALA A N 1
ATOM 641 C CA . ALA A 1 86 ? -20.607 72.859 5.490 1.00 41.25 86 ALA A CA 1
ATOM 642 C C . ALA A 1 86 ? -20.045 72.730 4.060 1.00 41.25 86 ALA A C 1
ATOM 644 O O . ALA A 1 86 ? -19.137 73.438 3.660 1.00 41.25 86 ALA A O 1
ATOM 645 N N . GLY A 1 87 ? -20.797 71.964 3.256 1.00 42.06 87 GLY A N 1
ATOM 646 C CA . GLY A 1 87 ? -21.471 72.477 2.057 1.00 42.06 87 GLY A CA 1
ATOM 647 C C . GLY A 1 87 ? -20.653 72.623 0.772 1.00 42.06 87 GLY A C 1
ATOM 648 O O . GLY A 1 87 ? -19.678 73.355 0.735 1.00 42.06 87 GLY A O 1
ATOM 649 N N . ILE A 1 88 ? -21.173 72.017 -0.307 1.00 44.44 88 ILE A N 1
ATOM 650 C CA . ILE A 1 88 ? -21.453 72.605 -1.643 1.00 44.44 88 ILE A CA 1
ATOM 651 C C . ILE A 1 88 ? -21.383 71.499 -2.728 1.00 44.44 88 ILE A C 1
ATOM 653 O O . ILE A 1 88 ? -20.333 70.933 -3.010 1.00 44.44 88 ILE A O 1
ATOM 657 N N . ARG A 1 89 ? -22.543 71.205 -3.343 1.00 43.72 89 ARG A N 1
ATOM 658 C CA . ARG A 1 89 ? -22.712 70.687 -4.730 1.00 43.72 89 ARG A CA 1
ATOM 659 C C . ARG A 1 89 ? -22.499 71.875 -5.692 1.00 43.72 89 ARG A C 1
ATOM 661 O O . ARG A 1 89 ? -22.835 72.975 -5.253 1.00 43.72 89 ARG A O 1
ATOM 668 N N . PRO A 1 90 ? -22.050 71.744 -6.964 1.00 55.56 90 PRO A N 1
ATOM 669 C CA . PRO A 1 90 ? -22.791 71.086 -8.072 1.00 55.56 90 PRO A CA 1
ATOM 670 C C . PRO A 1 90 ? -21.884 70.283 -9.046 1.00 55.56 90 PRO A C 1
ATOM 672 O O . PRO A 1 90 ? -20.672 70.427 -9.033 1.00 55.56 90 PRO A O 1
ATOM 675 N N . ALA A 1 91 ? -22.365 69.223 -9.707 1.00 46.09 91 ALA A N 1
ATOM 676 C CA . ALA A 1 91 ? -23.133 69.127 -10.969 1.00 46.09 91 ALA A CA 1
ATOM 677 C C . ALA A 1 91 ? -22.352 69.456 -12.264 1.00 46.09 91 ALA A C 1
ATOM 679 O O . ALA A 1 91 ? -21.780 70.534 -12.378 1.00 46.09 91 ALA A O 1
ATOM 680 N N . ASN A 1 92 ? -22.408 68.494 -13.204 1.00 44.75 92 ASN A N 1
ATOM 681 C CA . ASN A 1 92 ? -22.217 68.504 -14.676 1.00 44.75 92 ASN A CA 1
ATOM 682 C C . ASN A 1 92 ? -21.441 67.220 -15.049 1.00 44.75 92 ASN A C 1
ATOM 684 O O . ASN A 1 92 ? -20.363 66.995 -14.524 1.00 44.75 92 ASN A O 1
ATOM 688 N N . GLY A 1 93 ? -21.914 66.268 -15.85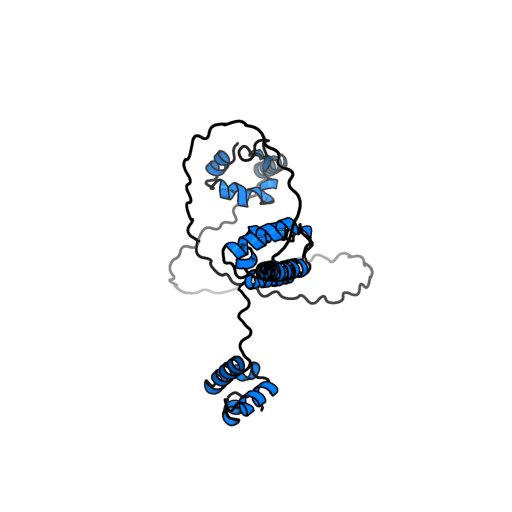4 1.00 38.16 93 GLY A N 1
ATOM 689 C CA . GLY A 1 93 ? -22.849 66.322 -16.973 1.00 38.16 93 GLY A CA 1
ATOM 690 C C . GLY A 1 93 ? -22.077 65.954 -18.245 1.00 38.16 93 GLY A C 1
ATOM 691 O O . GLY A 1 93 ? -21.277 66.756 -18.708 1.00 38.16 93 GLY A O 1
ATOM 692 N N . SER A 1 94 ? -22.260 64.745 -18.780 1.00 44.09 94 SER A N 1
ATOM 693 C CA . SER A 1 94 ? -22.179 64.463 -20.227 1.00 44.09 94 SER A CA 1
ATOM 694 C C . SER A 1 94 ? -22.515 63.001 -20.525 1.00 44.09 94 SER A C 1
ATOM 696 O O . SER A 1 94 ? -21.833 62.063 -20.122 1.00 44.09 94 SER A O 1
ATOM 698 N N . GLU A 1 95 ? -23.625 62.856 -21.239 1.00 41.91 95 GLU A N 1
ATOM 699 C CA . GLU A 1 95 ? -24.102 61.663 -21.922 1.00 41.91 95 GLU A CA 1
ATOM 700 C C . GLU A 1 95 ? -23.078 61.119 -22.927 1.00 41.91 95 GLU A C 1
ATOM 702 O O . GLU A 1 95 ? -22.441 61.874 -23.662 1.00 41.91 95 GLU A O 1
ATOM 707 N N . THR A 1 96 ? -23.012 59.795 -23.059 1.00 48.66 96 THR A N 1
ATOM 708 C CA . THR A 1 96 ? -22.611 59.143 -24.313 1.00 48.66 96 THR A CA 1
ATOM 709 C C . THR A 1 96 ? -23.621 58.055 -24.662 1.00 48.66 96 THR A C 1
ATOM 711 O O . THR A 1 96 ? -24.083 57.300 -23.809 1.00 48.66 96 THR A O 1
ATOM 714 N N . LYS A 1 97 ? -24.024 58.078 -25.933 1.00 53.88 97 LYS A N 1
ATOM 715 C CA . LYS A 1 97 ? -25.143 57.350 -26.536 1.00 53.88 97 LYS A CA 1
ATOM 716 C C . LYS A 1 97 ? -24.853 55.848 -26.703 1.00 53.88 97 LYS A C 1
ATOM 718 O O . LYS A 1 97 ? -23.698 55.490 -26.929 1.00 53.88 97 LYS A O 1
ATOM 723 N N . PRO A 1 98 ? -25.891 54.991 -26.698 1.00 51.00 98 PRO A N 1
ATOM 724 C CA . PRO A 1 98 ? -25.773 53.578 -27.040 1.00 51.00 98 PRO A CA 1
ATOM 725 C C . PRO A 1 98 ? -25.781 53.388 -28.564 1.00 51.00 98 PRO A C 1
ATOM 727 O O . PRO A 1 98 ? -26.657 53.911 -29.253 1.00 51.00 98 PRO A O 1
ATOM 730 N N . GLY A 1 99 ? -24.796 52.652 -29.079 1.00 48.72 99 GLY A N 1
ATOM 731 C CA . GLY A 1 99 ? -24.696 52.246 -30.479 1.00 48.72 99 GLY A CA 1
ATOM 732 C C . GLY A 1 99 ? -24.739 50.724 -30.609 1.00 48.72 99 GLY A C 1
ATOM 733 O O . GLY A 1 99 ? -23.992 50.029 -29.925 1.00 48.72 99 GLY A O 1
ATOM 734 N N . ASP A 1 100 ? -25.655 50.274 -31.463 1.00 45.03 100 ASP A N 1
ATOM 735 C CA . ASP A 1 100 ? -25.769 48.995 -32.172 1.00 45.03 100 ASP A CA 1
ATOM 736 C C . ASP A 1 100 ? -24.844 47.830 -31.775 1.00 45.03 100 ASP A C 1
ATOM 738 O O . ASP A 1 100 ? -23.665 47.779 -32.125 1.00 45.03 100 ASP A O 1
ATOM 742 N N . MET A 1 101 ? -25.450 46.807 -31.167 1.00 53.88 101 MET A N 1
ATOM 743 C CA . MET A 1 101 ? -24.934 45.436 -31.139 1.00 53.88 101 MET A CA 1
ATOM 744 C C . MET A 1 101 ? -25.839 44.564 -32.024 1.00 53.88 101 MET A C 1
ATOM 746 O O . MET A 1 101 ? -27.037 44.476 -31.742 1.00 53.88 101 MET A O 1
ATOM 750 N N . PRO A 1 102 ? -25.317 43.929 -33.090 1.00 60.69 102 PRO A N 1
ATOM 751 C CA . PRO A 1 102 ? -26.110 43.052 -33.939 1.00 60.69 102 PRO A CA 1
ATOM 752 C C . PRO A 1 102 ? -26.438 41.730 -33.237 1.00 60.69 102 PRO A C 1
ATOM 754 O O . PRO A 1 102 ? -25.622 41.154 -32.516 1.00 60.69 102 PRO A O 1
ATOM 757 N N . ALA A 1 103 ? -27.657 41.261 -33.495 1.00 53.22 103 ALA A N 1
ATOM 758 C CA . ALA A 1 103 ? -28.198 39.988 -33.053 1.00 53.22 103 ALA A CA 1
ATOM 759 C C . ALA A 1 103 ? -27.311 38.816 -33.503 1.00 53.22 103 ALA A C 1
ATOM 761 O O . ALA A 1 103 ? -27.108 38.613 -34.699 1.00 53.22 103 ALA A O 1
ATOM 762 N N . MET A 1 104 ? -26.817 38.032 -32.541 1.00 57.28 104 MET A N 1
ATOM 763 C CA . MET A 1 104 ? -26.317 36.686 -32.803 1.00 57.28 104 MET A CA 1
ATOM 764 C C . MET A 1 104 ? -27.314 35.660 -32.293 1.00 57.28 104 MET A C 1
ATOM 766 O O . MET A 1 104 ? -27.833 35.747 -31.181 1.00 57.28 104 MET A O 1
ATOM 770 N N . GLU A 1 105 ? -27.576 34.728 -33.193 1.00 58.22 105 GLU A N 1
ATOM 771 C CA . GLU A 1 105 ? -28.621 33.731 -33.162 1.00 58.22 105 GLU A CA 1
ATOM 772 C C . GLU A 1 105 ? -28.394 32.659 -32.095 1.00 58.22 105 GLU A C 1
ATOM 774 O O . GLU A 1 105 ? -27.282 32.205 -31.817 1.00 58.22 105 GLU A O 1
ATOM 779 N N . ASP A 1 106 ? -29.533 32.258 -31.548 1.00 52.28 106 ASP A N 1
ATOM 780 C CA . ASP A 1 106 ? -29.790 31.160 -30.637 1.00 52.28 106 ASP A CA 1
ATOM 781 C C . ASP A 1 106 ? -29.269 29.819 -31.185 1.00 52.28 106 ASP A C 1
ATOM 783 O O . ASP A 1 106 ? -29.719 29.319 -32.220 1.00 52.28 106 ASP A O 1
ATOM 787 N N . LYS A 1 107 ? -28.316 29.214 -30.470 1.00 54.81 107 LYS A N 1
ATOM 788 C CA . LYS A 1 107 ? -28.014 27.785 -30.580 1.00 54.81 107 LYS A CA 1
ATOM 789 C C . LYS A 1 107 ? -28.062 27.164 -29.195 1.00 54.81 107 LYS A C 1
ATOM 791 O O . LYS A 1 107 ? -27.088 27.199 -28.445 1.00 54.81 107 LYS A O 1
ATOM 796 N N . GLY A 1 108 ? -29.216 26.571 -28.900 1.00 51.25 108 GLY A N 1
ATOM 797 C CA . GLY A 1 108 ? -29.431 25.682 -27.770 1.00 51.25 108 GLY A CA 1
ATOM 798 C C . GLY A 1 108 ? -28.407 24.547 -27.747 1.00 51.25 108 GLY A C 1
ATOM 799 O O . GLY A 1 108 ? -28.385 23.682 -28.622 1.00 51.25 108 GLY A O 1
ATOM 800 N N . GLY A 1 109 ? -27.561 24.572 -26.722 1.00 42.34 109 GLY A N 1
ATOM 801 C CA . GLY A 1 109 ? -26.730 23.462 -26.286 1.00 42.34 109 GLY A CA 1
ATOM 802 C C . GLY A 1 109 ? -27.103 23.135 -24.848 1.00 42.34 109 GLY A C 1
ATOM 803 O O . GLY A 1 109 ? -26.902 23.942 -23.946 1.00 42.34 109 GLY A O 1
ATOM 804 N N . GLU A 1 110 ? -27.701 21.969 -24.660 1.00 44.50 110 GLU A N 1
ATOM 805 C CA . GLU A 1 110 ? -28.139 21.398 -23.393 1.00 44.50 110 GLU A CA 1
ATOM 806 C C . GLU A 1 110 ? -26.919 21.112 -22.497 1.00 44.50 110 GLU A C 1
ATOM 808 O O . GLU A 1 110 ? -26.199 20.132 -22.685 1.00 44.50 110 GLU A O 1
ATOM 813 N N . ILE A 1 111 ? -26.635 22.009 -21.546 1.00 43.72 111 ILE A N 1
ATOM 814 C CA . ILE A 1 111 ? -25.563 21.829 -20.559 1.00 43.72 111 ILE A CA 1
ATOM 815 C C . ILE A 1 111 ? -26.147 21.083 -19.358 1.00 43.72 111 ILE A C 1
ATOM 817 O O . ILE A 1 111 ? -26.817 21.660 -18.501 1.00 43.72 111 ILE A O 1
ATOM 821 N N . VAL A 1 112 ? -25.874 19.783 -19.297 1.00 53.62 112 VAL A N 1
ATOM 822 C CA . VAL A 1 112 ? -26.085 18.957 -18.104 1.00 53.62 112 VAL A CA 1
ATOM 823 C C . VAL A 1 112 ? -25.137 19.452 -16.998 1.00 53.62 112 VAL A C 1
ATOM 825 O O . VAL A 1 112 ? -23.934 19.559 -17.246 1.00 53.62 112 VAL A O 1
ATOM 828 N N . PRO A 1 113 ? -25.611 19.766 -15.778 1.00 51.91 113 PRO A N 1
ATOM 829 C CA . PRO A 1 113 ? -24.734 20.244 -14.716 1.00 51.91 113 PRO A CA 1
ATOM 830 C C . PRO A 1 113 ? -23.867 19.101 -14.171 1.00 51.91 113 PRO A C 1
ATOM 832 O O . PRO A 1 113 ? -24.330 18.221 -13.443 1.00 51.91 113 PRO A O 1
ATOM 835 N N . GLU A 1 114 ? -22.579 19.138 -14.508 1.00 41.19 114 GLU A N 1
ATOM 836 C CA . GLU A 1 114 ? -21.560 18.266 -13.938 1.00 41.19 114 GLU A CA 1
ATOM 837 C C . GLU A 1 114 ? -21.356 18.623 -12.454 1.00 41.19 114 GLU A C 1
ATOM 839 O O . GLU A 1 114 ? -20.974 19.738 -12.085 1.00 41.19 114 GLU A O 1
ATOM 844 N N . ARG A 1 115 ? -21.668 17.667 -11.573 1.00 42.31 115 ARG A N 1
ATOM 845 C CA . ARG A 1 115 ? -21.441 17.759 -10.127 1.00 42.31 115 ARG A CA 1
ATOM 846 C C . ARG A 1 115 ? -19.953 17.974 -9.855 1.00 42.31 115 ARG A C 1
ATOM 848 O O . ARG A 1 115 ? -19.156 17.042 -9.907 1.00 42.31 115 ARG A O 1
ATOM 855 N N . ARG A 1 116 ? -19.601 19.200 -9.474 1.00 39.31 116 ARG A N 1
ATOM 856 C CA . ARG A 1 116 ? -18.300 19.560 -8.906 1.00 39.31 116 ARG A CA 1
ATOM 857 C C . ARG A 1 116 ? -18.107 18.800 -7.587 1.00 39.31 116 ARG A C 1
ATOM 859 O O . ARG A 1 116 ? -18.660 19.179 -6.556 1.00 39.31 116 ARG A O 1
ATOM 866 N N . VAL A 1 117 ? -17.355 17.701 -7.621 1.00 51.16 117 VAL A N 1
ATOM 867 C CA . VAL A 1 117 ? -16.897 17.005 -6.413 1.00 51.16 117 VAL A CA 1
ATOM 868 C C . VAL A 1 117 ? -15.825 17.875 -5.762 1.00 51.16 117 VAL A C 1
ATOM 870 O O . VAL A 1 117 ? -14.735 18.066 -6.294 1.00 51.16 117 VAL A O 1
ATOM 873 N N . ILE A 1 118 ? -16.176 18.456 -4.619 1.00 45.22 118 ILE A N 1
ATOM 874 C CA . ILE A 1 118 ? -15.267 19.196 -3.747 1.00 45.22 118 ILE A CA 1
ATOM 875 C C . ILE A 1 118 ? -14.349 18.168 -3.073 1.00 45.22 118 ILE A C 1
ATOM 877 O O . ILE A 1 118 ? -14.810 17.358 -2.272 1.00 45.22 118 ILE A O 1
ATOM 881 N N . HIS A 1 119 ? -13.054 18.190 -3.390 1.00 47.84 119 HIS A N 1
ATOM 882 C CA . HIS A 1 119 ? -12.039 17.479 -2.612 1.00 47.84 119 HIS A CA 1
ATOM 883 C C . HIS A 1 119 ? -11.727 18.288 -1.341 1.00 47.84 119 HIS A C 1
ATOM 885 O O . HIS A 1 119 ? -11.284 19.433 -1.464 1.00 47.84 119 HIS A O 1
ATOM 891 N N . PRO A 1 120 ? -11.925 17.750 -0.123 1.00 52.91 120 PRO A N 1
ATOM 892 C CA . PRO A 1 120 ? -11.437 18.405 1.082 1.00 52.91 120 PRO A CA 1
ATOM 893 C C . PRO A 1 120 ? -9.906 18.334 1.132 1.00 52.91 120 PRO A C 1
ATOM 895 O O . PRO A 1 120 ? -9.304 17.269 0.974 1.00 52.91 120 PRO A O 1
ATOM 898 N N . GLY A 1 121 ? -9.288 19.500 1.327 1.00 38.41 121 GLY A N 1
ATOM 899 C CA . GLY A 1 121 ? -7.845 19.675 1.424 1.00 38.41 121 GLY A CA 1
ATOM 900 C C . GLY A 1 121 ? -7.241 18.877 2.577 1.00 38.41 121 GLY A C 1
ATOM 901 O O . GLY A 1 121 ? -7.744 18.893 3.700 1.00 38.41 121 GLY A O 1
ATOM 902 N N . LYS A 1 122 ? -6.130 18.190 2.297 1.00 42.16 122 LYS A N 1
ATOM 903 C CA . LYS A 1 122 ? -5.283 17.604 3.334 1.00 42.16 122 LYS A CA 1
ATOM 904 C C . LYS A 1 122 ? -4.413 18.702 3.936 1.00 42.16 122 LYS A C 1
ATOM 906 O O . LYS A 1 122 ? -3.514 19.226 3.282 1.00 42.16 122 LYS A O 1
ATOM 911 N N . ALA A 1 123 ? -4.739 19.032 5.180 1.00 40.91 123 ALA A N 1
ATOM 912 C CA . ALA A 1 123 ? -3.890 19.760 6.103 1.00 40.91 123 ALA A CA 1
ATOM 913 C C . ALA A 1 123 ? -2.550 19.030 6.299 1.00 40.91 123 ALA A C 1
ATOM 915 O O . ALA A 1 123 ? -2.472 17.803 6.193 1.00 40.91 123 ALA A O 1
ATOM 916 N N . GLY A 1 124 ? -1.512 19.826 6.548 1.00 47.22 124 GLY A N 1
ATOM 917 C CA . GLY A 1 124 ? -0.134 19.390 6.707 1.00 47.22 124 GLY A CA 1
ATOM 918 C C . GLY A 1 124 ? 0.062 18.367 7.821 1.00 47.22 124 GLY A C 1
ATOM 919 O O . GLY A 1 124 ? -0.573 18.426 8.872 1.00 47.22 124 GLY A O 1
ATOM 920 N N . LEU A 1 125 ? 0.985 17.446 7.564 1.00 42.38 125 LEU A N 1
ATOM 921 C CA . LEU A 1 125 ? 1.662 16.669 8.588 1.00 42.38 125 LEU A CA 1
ATOM 922 C C . LEU A 1 125 ? 3.161 16.792 8.334 1.00 42.38 125 LEU A C 1
ATOM 924 O O . LEU A 1 125 ? 3.717 16.187 7.411 1.00 42.38 125 LEU A O 1
ATOM 928 N N . ASP A 1 126 ? 3.766 17.634 9.162 1.00 41.19 126 ASP A N 1
ATOM 929 C CA . ASP A 1 126 ? 5.195 17.756 9.386 1.00 41.19 126 ASP A CA 1
ATOM 930 C C . ASP A 1 126 ? 5.813 16.369 9.602 1.00 41.19 126 ASP A C 1
ATOM 932 O O . ASP A 1 126 ? 5.451 15.645 10.530 1.00 41.19 126 ASP A O 1
ATOM 936 N N . HIS A 1 127 ? 6.742 15.986 8.727 1.00 45.41 127 HIS A N 1
ATOM 937 C CA . HIS A 1 127 ? 7.615 14.838 8.955 1.00 45.41 127 HIS A CA 1
ATOM 938 C C . HIS A 1 127 ? 8.943 15.340 9.538 1.00 45.41 127 HIS A C 1
ATOM 940 O O . HIS A 1 127 ? 9.552 16.238 8.950 1.00 45.41 127 HIS A O 1
ATOM 946 N N . PRO A 1 128 ? 9.426 14.776 10.659 1.00 54.94 128 PRO A N 1
ATOM 947 C CA . PRO A 1 128 ? 10.754 15.086 11.171 1.00 54.94 128 PRO A CA 1
ATOM 948 C C . PRO A 1 128 ? 11.850 14.493 10.262 1.00 54.94 128 PRO A C 1
ATOM 950 O O . PRO A 1 128 ? 11.632 13.465 9.613 1.00 54.94 128 PRO A O 1
ATOM 953 N N . PRO A 1 129 ? 13.044 15.112 10.203 1.00 47.97 129 PRO A N 1
ATOM 954 C CA . PRO A 1 129 ? 14.138 14.633 9.367 1.00 47.97 129 PRO A CA 1
ATOM 955 C C . PRO A 1 129 ? 14.713 13.318 9.911 1.00 47.97 129 PRO A C 1
ATOM 957 O O . PRO A 1 129 ? 15.263 13.267 11.011 1.00 47.97 129 PRO A O 1
ATOM 960 N N . SER A 1 130 ? 14.608 12.255 9.108 1.00 44.56 130 SER A N 1
ATOM 961 C CA . SER A 1 130 ? 15.298 10.984 9.335 1.00 44.56 130 SER A CA 1
ATOM 962 C C . SER A 1 130 ? 16.807 11.201 9.256 1.00 44.56 130 SER A C 1
ATOM 964 O O . SER A 1 130 ? 17.329 11.638 8.228 1.00 44.56 130 SER A O 1
ATOM 966 N N . GLN A 1 131 ? 17.501 10.884 10.345 1.00 40.12 131 GLN A N 1
ATOM 967 C CA . GLN A 1 131 ? 18.955 10.903 10.417 1.00 40.12 131 GLN A CA 1
ATOM 968 C C . GLN A 1 131 ? 19.561 9.893 9.434 1.00 40.12 131 GLN A C 1
ATOM 970 O O . GLN A 1 131 ? 19.061 8.780 9.268 1.00 40.12 131 GLN A O 1
ATOM 975 N N . GLY A 1 132 ? 20.619 10.326 8.750 1.00 36.69 132 GLY A N 1
ATOM 976 C CA . GLY A 1 132 ? 21.368 9.522 7.796 1.00 36.69 132 GLY A CA 1
ATOM 977 C C . GLY A 1 132 ? 22.180 8.434 8.489 1.00 36.69 132 GLY A C 1
ATOM 978 O O . GLY A 1 132 ? 22.839 8.684 9.494 1.00 36.69 132 GLY A O 1
ATOM 979 N N . ASN A 1 133 ? 22.159 7.239 7.907 1.00 42.69 133 ASN A N 1
ATOM 980 C CA . ASN A 1 133 ? 23.110 6.180 8.217 1.00 42.69 133 ASN A CA 1
ATOM 981 C C . ASN A 1 133 ? 24.351 6.353 7.320 1.00 42.69 133 ASN A C 1
ATOM 983 O O . ASN A 1 133 ? 24.200 6.355 6.095 1.00 42.69 133 ASN A O 1
ATOM 987 N N . PRO A 1 134 ? 25.568 6.469 7.877 1.00 46.50 134 PRO A N 1
ATOM 988 C CA . PRO A 1 134 ? 26.803 6.379 7.115 1.00 46.50 134 PRO A CA 1
ATOM 989 C C . PRO A 1 134 ? 27.270 4.917 7.100 1.00 46.50 134 PRO A C 1
ATOM 991 O O . PRO A 1 134 ? 27.639 4.368 8.134 1.00 46.50 134 PRO A O 1
ATOM 994 N N . SER A 1 135 ? 27.276 4.274 5.933 1.00 38.44 135 SER A N 1
ATOM 995 C CA . SER A 1 135 ? 28.030 3.030 5.743 1.00 38.44 135 SER A CA 1
ATOM 996 C C . SER A 1 135 ? 29.179 3.306 4.786 1.00 38.44 135 SER A C 1
ATOM 998 O O . SER A 1 135 ? 29.044 3.274 3.564 1.00 38.44 135 SER A O 1
ATOM 1000 N N . SER A 1 136 ? 30.301 3.667 5.398 1.00 40.72 136 SER A N 1
ATOM 1001 C CA . SER A 1 136 ? 31.632 3.627 4.813 1.00 40.72 136 SER A CA 1
ATOM 1002 C C . SER A 1 136 ? 32.069 2.165 4.719 1.00 40.72 136 SER A C 1
ATOM 1004 O O . SER A 1 136 ? 32.132 1.494 5.744 1.00 40.72 136 SER A O 1
ATOM 1006 N N . ASN A 1 137 ? 32.420 1.695 3.525 1.00 41.53 137 ASN A N 1
ATOM 1007 C CA . ASN A 1 137 ? 33.233 0.492 3.340 1.00 41.53 137 ASN A CA 1
ATOM 1008 C C . ASN A 1 137 ? 34.551 0.909 2.675 1.00 41.53 137 ASN A C 1
ATOM 1010 O O . ASN A 1 137 ? 34.530 1.250 1.490 1.00 41.53 137 ASN A O 1
ATOM 1014 N N . PRO A 1 138 ? 35.683 0.898 3.397 1.00 50.09 138 PRO A N 1
ATOM 1015 C CA . PRO A 1 138 ? 37.003 0.829 2.796 1.00 50.09 138 PRO A CA 1
ATOM 1016 C C . PRO A 1 138 ? 37.533 -0.615 2.805 1.00 50.09 138 PRO A C 1
ATOM 1018 O O . PRO A 1 138 ? 37.207 -1.398 3.691 1.00 50.09 138 PRO A O 1
ATOM 1021 N N . ASP A 1 139 ? 38.376 -0.900 1.814 1.00 35.94 139 ASP A N 1
ATOM 1022 C CA . ASP A 1 139 ? 39.407 -1.944 1.770 1.00 35.94 139 ASP A CA 1
ATOM 1023 C C . ASP A 1 139 ? 39.036 -3.421 1.978 1.00 35.94 139 ASP A C 1
ATOM 1025 O O . ASP A 1 139 ? 38.704 -3.869 3.069 1.00 35.94 139 ASP A O 1
ATOM 1029 N N . CYS A 1 140 ? 39.286 -4.209 0.927 1.00 35.97 140 CYS A N 1
ATOM 1030 C CA . CYS A 1 140 ? 40.069 -5.443 1.026 1.00 35.97 140 CYS A CA 1
ATOM 1031 C C . CYS A 1 140 ? 40.635 -5.784 -0.359 1.00 35.97 140 CYS A C 1
ATOM 1033 O O . CYS A 1 140 ? 39.908 -6.165 -1.278 1.00 35.97 140 CYS A O 1
ATOM 1035 N N . ALA A 1 141 ? 41.945 -5.596 -0.489 1.00 38.03 141 ALA A N 1
ATOM 1036 C CA . ALA A 1 141 ? 42.768 -6.084 -1.581 1.00 38.03 141 ALA A CA 1
ATOM 1037 C C . ALA A 1 141 ? 43.207 -7.544 -1.345 1.00 38.03 141 ALA A C 1
ATOM 1039 O O . ALA A 1 141 ? 43.210 -8.032 -0.217 1.00 38.03 141 ALA A O 1
ATOM 1040 N N . ASP A 1 142 ? 43.665 -8.140 -2.446 1.00 33.84 142 ASP A N 1
ATOM 1041 C CA . ASP A 1 142 ? 44.631 -9.237 -2.577 1.00 33.84 142 ASP A CA 1
ATOM 1042 C C . ASP A 1 142 ? 44.236 -10.708 -2.336 1.00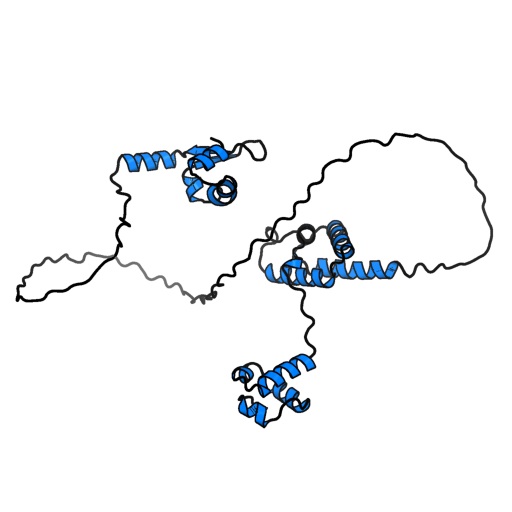 33.84 142 ASP A C 1
ATOM 1044 O O . ASP A 1 142 ? 43.934 -11.156 -1.235 1.00 33.84 142 ASP A O 1
ATOM 1048 N N . GLY A 1 143 ? 44.445 -11.487 -3.409 1.00 36.25 143 GLY A N 1
ATOM 1049 C CA . GLY A 1 143 ? 45.167 -12.758 -3.345 1.00 36.25 143 GLY A CA 1
ATOM 1050 C C . GLY A 1 143 ? 44.345 -14.047 -3.325 1.00 36.25 143 GLY A C 1
ATOM 1051 O O . GLY A 1 143 ? 44.041 -14.568 -2.259 1.00 36.25 143 GLY A O 1
ATOM 1052 N N . ALA A 1 144 ? 44.133 -14.668 -4.491 1.00 39.06 144 ALA A N 1
ATOM 1053 C CA . ALA A 1 144 ? 44.069 -16.131 -4.571 1.00 39.06 144 ALA A CA 1
ATOM 1054 C C . ALA A 1 144 ? 44.472 -16.637 -5.961 1.00 39.06 144 ALA A C 1
ATOM 1056 O O . ALA A 1 144 ? 43.881 -16.284 -6.979 1.00 39.06 144 ALA A O 1
ATOM 1057 N N . GLN A 1 145 ? 45.520 -17.455 -5.944 1.00 37.03 145 GLN A N 1
ATOM 1058 C CA . GLN A 1 145 ? 46.197 -18.084 -7.065 1.00 37.03 145 GLN A CA 1
ATOM 1059 C C . GLN A 1 145 ? 45.358 -19.159 -7.765 1.00 37.03 145 GLN A C 1
ATOM 1061 O O . GLN A 1 145 ? 44.669 -19.960 -7.135 1.00 37.03 145 GLN A O 1
ATOM 1066 N N . GLU A 1 146 ? 45.557 -19.203 -9.079 1.00 42.91 146 GLU A N 1
ATOM 1067 C CA . GLU A 1 146 ? 45.458 -20.362 -9.963 1.00 42.91 146 GLU A CA 1
ATOM 1068 C C . GLU A 1 146 ? 46.113 -21.621 -9.369 1.00 42.91 146 GLU A C 1
ATOM 1070 O O . GLU A 1 146 ? 47.291 -21.599 -9.005 1.00 42.91 146 GLU A O 1
ATOM 1075 N N . VAL A 1 147 ? 45.390 -22.744 -9.381 1.00 44.03 147 VAL A N 1
ATOM 1076 C CA . VAL A 1 147 ? 45.986 -24.084 -9.476 1.00 44.03 147 VAL A CA 1
ATOM 1077 C C . VAL A 1 147 ? 45.155 -24.959 -10.412 1.00 44.03 147 VAL A C 1
ATOM 1079 O O . VAL A 1 147 ? 43.959 -25.171 -10.209 1.00 44.03 147 VAL A O 1
ATOM 1082 N N . SER A 1 148 ? 45.840 -25.433 -11.452 1.00 41.00 148 SER A N 1
ATOM 1083 C CA . SER A 1 148 ? 45.375 -26.338 -12.502 1.00 41.00 148 SER A CA 1
ATOM 1084 C C . SER A 1 148 ? 45.346 -27.804 -12.048 1.00 41.00 148 SER A C 1
ATOM 1086 O O . SER A 1 148 ? 46.180 -28.232 -11.254 1.00 41.00 148 SER A O 1
ATOM 1088 N N . GLU A 1 149 ? 44.390 -28.535 -12.628 1.00 42.81 149 GLU A N 1
ATOM 1089 C CA . GLU A 1 149 ? 44.414 -29.922 -13.138 1.00 42.81 149 GLU A CA 1
ATOM 1090 C C . GLU A 1 149 ? 45.186 -31.043 -12.410 1.00 42.81 149 GLU A C 1
ATOM 1092 O O . GLU A 1 149 ? 46.410 -31.006 -12.280 1.00 42.81 149 GLU A O 1
ATOM 1097 N N . LYS A 1 150 ? 44.474 -32.161 -12.153 1.00 38.47 150 LYS A N 1
ATOM 1098 C CA . LYS A 1 150 ? 44.910 -33.514 -12.569 1.00 38.47 150 LYS A CA 1
ATOM 1099 C C . LYS A 1 150 ? 43.822 -34.600 -12.464 1.00 38.47 150 LYS A C 1
ATOM 1101 O O . LYS A 1 150 ? 43.322 -34.897 -11.386 1.00 38.47 150 LYS A O 1
ATOM 1106 N N . ASP A 1 151 ? 43.502 -35.164 -13.628 1.00 36.19 151 ASP A N 1
ATOM 1107 C CA . ASP A 1 151 ? 43.337 -36.580 -14.004 1.00 36.19 151 ASP A CA 1
ATOM 1108 C C . ASP A 1 151 ? 42.704 -37.622 -13.050 1.00 36.19 151 ASP A C 1
ATOM 1110 O O . ASP A 1 151 ? 43.309 -38.073 -12.085 1.00 36.19 151 ASP A O 1
ATOM 1114 N N . GLY A 1 152 ? 41.532 -38.121 -13.478 1.00 38.03 152 GLY A N 1
ATOM 1115 C CA . GLY A 1 152 ? 41.301 -39.519 -13.894 1.00 38.03 152 GLY A CA 1
ATOM 1116 C C . GLY A 1 152 ? 41.272 -40.653 -12.855 1.00 38.03 152 GLY A C 1
ATOM 1117 O O . GLY A 1 152 ? 42.292 -40.975 -12.266 1.00 38.03 152 GLY A O 1
ATOM 1118 N N . ASN A 1 153 ? 40.151 -41.391 -12.779 1.00 38.06 153 ASN A N 1
ATOM 1119 C CA . ASN A 1 153 ? 40.155 -42.868 -12.778 1.00 38.06 153 ASN A CA 1
ATOM 1120 C C . ASN A 1 153 ? 38.736 -43.448 -12.966 1.00 38.06 153 ASN A C 1
ATOM 1122 O O . ASN A 1 153 ? 37.783 -43.007 -12.327 1.00 38.06 153 ASN A O 1
ATOM 1126 N N . GLY A 1 154 ? 38.614 -44.455 -13.833 1.00 36.47 154 GLY A N 1
ATOM 1127 C CA . GLY A 1 154 ? 37.380 -45.187 -14.112 1.00 36.47 154 GLY A CA 1
ATOM 1128 C C . GLY A 1 154 ? 37.098 -46.318 -13.118 1.00 36.47 154 GLY A C 1
ATOM 1129 O O . GLY A 1 154 ? 37.976 -46.782 -12.396 1.00 36.47 154 GLY A O 1
ATOM 1130 N N . GLY A 1 155 ? 35.854 -46.798 -13.118 1.00 32.09 155 GLY A N 1
ATOM 1131 C CA . GLY A 1 155 ? 35.440 -47.940 -12.307 1.00 32.09 155 GLY A CA 1
ATOM 1132 C C . GLY A 1 155 ? 33.994 -48.341 -12.565 1.00 32.09 155 GLY A C 1
ATOM 1133 O O . GLY A 1 155 ? 33.099 -47.981 -11.810 1.00 32.09 155 GLY A O 1
ATOM 1134 N N . SER A 1 156 ? 33.778 -49.085 -13.650 1.00 35.38 156 SER A N 1
ATOM 1135 C CA . SER A 1 156 ? 32.543 -49.827 -13.903 1.00 35.38 156 SER A CA 1
ATOM 1136 C C . SER A 1 156 ? 32.466 -51.023 -12.949 1.00 35.38 156 SER A C 1
ATOM 1138 O O . SER A 1 156 ? 33.395 -51.826 -12.888 1.00 35.38 156 SER A O 1
ATOM 1140 N N . GLY A 1 157 ? 31.363 -51.149 -12.214 1.00 34.03 157 GLY A N 1
ATOM 1141 C CA . GLY A 1 157 ? 31.090 -52.273 -11.321 1.00 34.03 157 GLY A CA 1
ATOM 1142 C C . GLY A 1 157 ? 29.601 -52.337 -11.006 1.00 34.03 157 GLY A C 1
ATOM 1143 O O . GLY A 1 157 ? 29.100 -51.591 -10.172 1.00 34.03 157 GLY A O 1
ATOM 1144 N N . SER A 1 158 ? 28.889 -53.196 -11.729 1.00 37.09 158 SER A N 1
ATOM 1145 C CA . SER A 1 158 ? 27.441 -53.358 -11.642 1.00 37.09 158 SER A CA 1
ATOM 1146 C C . SER A 1 158 ? 27.042 -54.498 -10.692 1.00 37.09 158 SER A C 1
ATOM 1148 O O . SER A 1 158 ? 27.723 -55.516 -10.610 1.00 37.09 158 SER A O 1
ATOM 1150 N N . VAL A 1 159 ? 25.853 -54.323 -10.103 1.00 38.66 159 VAL A N 1
ATOM 1151 C CA . VAL A 1 159 ? 24.910 -55.292 -9.500 1.00 38.66 159 VAL A CA 1
ATOM 1152 C C . VAL A 1 159 ? 25.261 -55.959 -8.153 1.00 38.66 159 VAL A C 1
ATOM 1154 O O . VAL A 1 159 ? 26.034 -56.904 -8.090 1.00 38.66 159 VAL A O 1
ATOM 1157 N N . SER A 1 160 ? 24.524 -55.614 -7.084 1.00 43.31 160 SER A N 1
ATOM 1158 C CA . SER A 1 160 ? 23.363 -56.406 -6.609 1.00 43.31 160 SER A CA 1
ATOM 1159 C C . SER A 1 160 ? 22.970 -56.154 -5.145 1.00 43.31 160 SER A C 1
ATOM 1161 O O . SER A 1 160 ? 23.691 -56.491 -4.218 1.00 43.31 160 SER A O 1
ATOM 1163 N N . HIS A 1 161 ? 21.702 -55.761 -4.995 1.00 39.03 161 HIS A N 1
ATOM 1164 C CA . HIS A 1 161 ? 20.752 -56.188 -3.961 1.00 39.03 161 HIS A CA 1
ATOM 1165 C C . HIS A 1 161 ? 20.828 -55.642 -2.516 1.00 39.03 161 HIS A C 1
ATOM 1167 O O . HIS A 1 161 ? 21.668 -56.000 -1.704 1.00 39.03 161 HIS A O 1
ATOM 1173 N N . ARG A 1 162 ? 19.705 -54.980 -2.180 1.00 44.78 162 ARG A N 1
ATOM 1174 C CA . ARG A 1 162 ? 19.059 -54.811 -0.862 1.00 44.78 162 ARG A CA 1
ATOM 1175 C C . ARG A 1 162 ? 19.693 -53.804 0.106 1.00 44.78 162 ARG A C 1
ATOM 1177 O O . ARG A 1 162 ? 20.451 -54.167 0.991 1.00 44.78 162 ARG A O 1
ATOM 1184 N N . ARG A 1 163 ? 19.088 -52.618 0.164 1.00 42.94 163 ARG A N 1
ATOM 1185 C CA . ARG A 1 163 ? 18.031 -52.320 1.151 1.00 42.94 163 ARG A CA 1
ATOM 1186 C C . ARG A 1 163 ? 17.379 -50.984 0.813 1.00 42.94 163 ARG A C 1
ATOM 1188 O O . ARG A 1 163 ? 18.048 -49.975 0.653 1.00 42.94 163 ARG A O 1
ATOM 1195 N N . ARG A 1 164 ? 16.048 -51.005 0.737 1.00 53.50 164 ARG A N 1
ATOM 1196 C CA . ARG A 1 164 ? 15.203 -49.820 0.867 1.00 53.50 164 ARG A CA 1
ATOM 1197 C C . ARG A 1 164 ? 15.606 -49.071 2.136 1.00 53.50 164 ARG A C 1
ATOM 1199 O O . ARG A 1 164 ? 15.406 -49.593 3.229 1.00 53.50 164 ARG A O 1
ATOM 1206 N N . THR A 1 165 ? 16.046 -47.835 1.985 1.00 49.12 165 THR A N 1
ATOM 1207 C CA . THR A 1 165 ? 15.701 -46.775 2.928 1.00 49.12 165 THR A CA 1
ATOM 1208 C C . THR A 1 165 ? 15.062 -45.678 2.098 1.00 49.12 165 THR A C 1
ATOM 1210 O O . THR A 1 165 ? 15.755 -44.893 1.458 1.00 49.12 165 THR A O 1
ATOM 1213 N N . ASN A 1 166 ? 13.726 -45.681 2.063 1.00 54.66 166 ASN A N 1
ATOM 1214 C CA . ASN A 1 166 ? 12.943 -44.502 1.707 1.00 54.66 166 ASN A CA 1
ATOM 1215 C C . ASN A 1 166 ? 13.290 -43.442 2.763 1.00 54.66 166 ASN A C 1
ATOM 1217 O O . ASN A 1 166 ? 12.653 -43.358 3.813 1.00 54.66 166 ASN A O 1
ATOM 1221 N N . VAL A 1 167 ? 14.379 -42.708 2.537 1.00 51.00 167 VAL A N 1
ATOM 1222 C CA . VAL A 1 167 ? 14.720 -41.520 3.311 1.00 51.00 167 VAL A CA 1
ATOM 1223 C C . VAL A 1 167 ? 13.820 -40.425 2.771 1.00 51.00 167 VAL A C 1
ATOM 1225 O O . VAL A 1 167 ? 14.099 -39.793 1.765 1.00 51.00 167 VAL A O 1
ATOM 1228 N N . ARG A 1 168 ? 12.665 -40.348 3.422 1.00 49.03 168 ARG A N 1
ATOM 1229 C CA . ARG A 1 168 ? 11.651 -39.299 3.449 1.00 49.03 168 ARG A CA 1
ATOM 1230 C C . ARG A 1 168 ? 12.158 -37.929 2.956 1.00 49.03 168 ARG A C 1
ATOM 1232 O O . ARG A 1 168 ? 12.569 -37.093 3.752 1.00 49.03 168 ARG A O 1
ATOM 1239 N N . THR A 1 169 ? 12.052 -37.689 1.653 1.00 49.34 169 THR A N 1
ATOM 1240 C CA . THR A 1 169 ? 12.220 -36.384 0.986 1.00 49.34 169 THR A CA 1
ATOM 1241 C C . THR A 1 169 ? 10.957 -35.521 1.123 1.00 49.34 169 THR A C 1
ATOM 1243 O O . THR A 1 169 ? 10.560 -34.845 0.185 1.00 49.34 169 THR A O 1
ATOM 1246 N N . GLU A 1 170 ? 10.265 -35.580 2.264 1.00 51.34 170 GLU A N 1
ATOM 1247 C CA . GLU A 1 170 ? 8.922 -34.984 2.401 1.00 51.34 170 GLU A CA 1
ATOM 1248 C C . GLU A 1 170 ? 8.901 -33.650 3.157 1.00 51.34 170 GLU A C 1
ATOM 1250 O O . GLU A 1 170 ? 7.852 -33.029 3.259 1.00 51.34 170 GLU A O 1
ATOM 1255 N N . ASP A 1 171 ? 10.045 -33.173 3.658 1.00 52.75 171 ASP A N 1
ATOM 1256 C CA . ASP A 1 171 ? 10.105 -31.941 4.467 1.00 52.75 171 ASP A CA 1
ATOM 1257 C C . ASP A 1 171 ? 10.562 -30.693 3.682 1.00 52.75 171 ASP A C 1
ATOM 1259 O O . ASP A 1 171 ? 10.342 -29.562 4.110 1.00 52.75 171 ASP A O 1
ATOM 1263 N N . LEU A 1 172 ? 11.168 -30.868 2.500 1.00 50.78 172 LEU A N 1
ATOM 1264 C CA . LEU A 1 172 ? 11.618 -29.739 1.671 1.00 50.78 172 LEU A CA 1
ATOM 1265 C C . LEU A 1 172 ? 10.536 -29.223 0.710 1.00 50.78 172 LEU A C 1
ATOM 1267 O O . LEU A 1 172 ? 10.528 -28.033 0.416 1.00 50.78 172 LEU A O 1
ATOM 1271 N N . GLY A 1 173 ? 9.589 -30.070 0.289 1.00 56.44 173 GLY A N 1
ATOM 1272 C CA . GLY A 1 173 ? 8.502 -29.661 -0.615 1.00 56.44 173 GLY A CA 1
ATOM 1273 C C . GLY A 1 173 ? 7.553 -28.636 0.011 1.00 56.44 173 GLY A C 1
ATOM 1274 O O . GLY A 1 173 ? 7.197 -27.648 -0.616 1.00 56.44 173 GLY A O 1
ATOM 1275 N N . SER A 1 174 ? 7.247 -28.774 1.305 1.00 65.81 174 SER A N 1
ATOM 1276 C CA . SER A 1 174 ? 6.219 -27.953 1.960 1.00 65.81 174 SER A CA 1
ATOM 1277 C C . SER A 1 174 ? 6.551 -26.453 2.037 1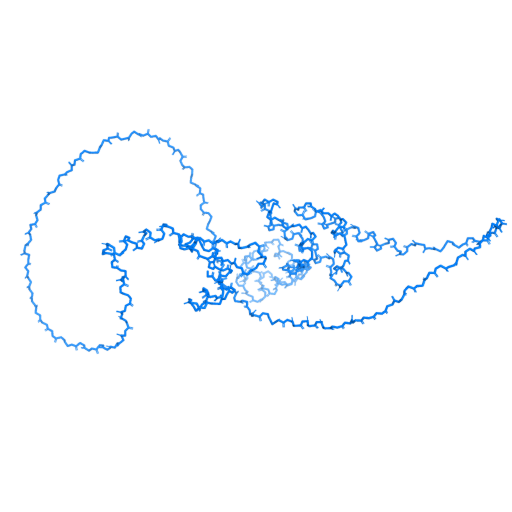.00 65.81 174 SER A C 1
ATOM 1279 O O . SER A 1 174 ? 5.644 -25.618 2.024 1.00 65.81 174 SER A O 1
ATOM 1281 N N . LYS A 1 175 ? 7.836 -26.083 2.120 1.00 74.50 175 LYS A N 1
ATOM 1282 C CA . LYS A 1 175 ? 8.247 -24.667 2.170 1.00 74.50 175 LYS A CA 1
ATOM 1283 C C . LYS A 1 175 ? 8.240 -24.021 0.791 1.00 74.50 175 LYS A C 1
ATOM 1285 O O . LYS A 1 175 ? 7.849 -22.859 0.686 1.00 74.50 175 LYS A O 1
ATOM 1290 N N . ASP A 1 176 ? 8.649 -24.766 -0.230 1.00 81.31 176 ASP A N 1
ATOM 1291 C CA . ASP A 1 176 ? 8.634 -24.290 -1.610 1.00 81.31 176 ASP A CA 1
ATOM 1292 C C . ASP A 1 176 ? 7.197 -24.184 -2.137 1.00 81.31 176 ASP A C 1
ATOM 1294 O O . ASP A 1 176 ? 6.868 -23.182 -2.770 1.00 81.31 176 ASP A O 1
ATOM 1298 N N . ASP A 1 177 ? 6.312 -25.115 -1.762 1.00 84.69 177 ASP A N 1
ATOM 1299 C CA . ASP A 1 177 ? 4.880 -25.056 -2.081 1.00 84.69 177 ASP A CA 1
ATOM 1300 C C . ASP A 1 177 ? 4.216 -23.818 -1.456 1.00 84.69 177 ASP A C 1
ATOM 1302 O O . ASP A 1 177 ? 3.579 -23.022 -2.148 1.00 84.69 177 ASP A O 1
ATOM 1306 N N . ARG A 1 178 ? 4.444 -23.573 -0.156 1.00 87.69 178 ARG A N 1
ATOM 1307 C CA . ARG A 1 178 ? 3.925 -22.374 0.526 1.00 87.69 178 ARG A CA 1
ATOM 1308 C C . ARG A 1 178 ? 4.470 -21.083 -0.087 1.00 87.69 178 ARG A C 1
ATOM 1310 O O . ARG A 1 178 ? 3.767 -20.079 -0.159 1.00 87.69 178 ARG A O 1
ATOM 1317 N N . PHE A 1 179 ? 5.735 -21.077 -0.501 1.00 91.62 179 PHE A N 1
ATOM 1318 C CA . PHE A 1 179 ? 6.316 -19.918 -1.171 1.00 91.62 179 PHE A CA 1
ATOM 1319 C C . PHE A 1 179 ? 5.698 -19.694 -2.555 1.00 91.62 179 PHE A C 1
ATOM 1321 O O . PHE A 1 179 ? 5.430 -18.547 -2.910 1.00 91.62 179 PHE A O 1
ATOM 1328 N N . ALA A 1 180 ? 5.437 -20.759 -3.315 1.00 91.69 180 ALA A N 1
ATOM 1329 C CA . ALA A 1 180 ? 4.770 -20.667 -4.608 1.00 91.69 180 ALA A CA 1
ATOM 1330 C C . ALA A 1 180 ? 3.372 -20.040 -4.474 1.00 91.69 180 ALA A C 1
ATOM 1332 O O . ALA A 1 180 ? 3.045 -19.132 -5.235 1.00 91.69 180 ALA A O 1
ATOM 1333 N N . GLU A 1 181 ? 2.603 -20.420 -3.447 1.00 92.12 181 GLU A N 1
ATOM 1334 C CA . GLU A 1 181 ? 1.306 -19.798 -3.136 1.00 92.12 181 GLU A CA 1
ATOM 1335 C C . GLU A 1 181 ? 1.430 -18.291 -2.858 1.00 92.12 181 GLU A C 1
ATOM 1337 O O . GLU A 1 181 ? 0.637 -17.488 -3.356 1.00 92.12 181 GLU A O 1
ATOM 1342 N N . ILE A 1 182 ? 2.452 -17.882 -2.098 1.00 92.94 182 ILE A N 1
ATOM 1343 C CA . ILE A 1 182 ? 2.726 -16.467 -1.806 1.00 92.94 182 ILE A CA 1
ATOM 1344 C C . ILE A 1 182 ? 3.111 -15.718 -3.087 1.00 92.94 182 ILE A C 1
ATOM 1346 O O . ILE A 1 182 ? 2.617 -14.614 -3.331 1.00 92.94 182 ILE A O 1
ATOM 1350 N N . LEU A 1 183 ? 3.983 -16.299 -3.913 1.00 94.44 183 LEU A N 1
ATOM 1351 C CA . LEU A 1 183 ? 4.417 -15.712 -5.179 1.00 94.44 183 LEU A CA 1
ATOM 1352 C C . LEU A 1 183 ? 3.234 -15.522 -6.134 1.00 94.44 183 LEU A C 1
ATOM 1354 O O . LEU A 1 183 ? 3.069 -14.442 -6.705 1.00 94.44 183 LEU A O 1
ATOM 1358 N N . ASP A 1 184 ? 2.385 -16.537 -6.273 1.00 93.75 184 ASP A N 1
ATOM 1359 C CA . ASP A 1 184 ? 1.191 -16.481 -7.114 1.00 93.75 184 ASP A CA 1
ATOM 1360 C C . ASP A 1 184 ? 0.183 -15.456 -6.586 1.00 93.75 184 ASP A C 1
ATOM 1362 O O . ASP A 1 184 ? -0.338 -14.643 -7.356 1.00 93.75 184 ASP A O 1
ATOM 1366 N N . GLY A 1 185 ? -0.032 -15.413 -5.268 1.00 92.75 185 GLY A N 1
ATOM 1367 C CA . GLY A 1 185 ? -0.862 -14.398 -4.622 1.00 92.75 185 GLY A CA 1
ATOM 1368 C C . GLY A 1 185 ? -0.341 -12.975 -4.848 1.00 92.75 185 GLY A C 1
ATOM 1369 O O . GLY A 1 185 ? -1.120 -12.048 -5.098 1.00 92.75 185 GLY A O 1
ATOM 1370 N N . PHE A 1 186 ? 0.979 -12.786 -4.823 1.00 94.81 186 PHE A N 1
ATOM 1371 C CA . PHE A 1 186 ? 1.605 -11.499 -5.107 1.00 94.81 186 PHE A CA 1
ATOM 1372 C C . PHE A 1 186 ? 1.407 -11.097 -6.573 1.00 94.81 186 PHE A C 1
ATOM 1374 O O . PHE A 1 186 ? 0.899 -10.011 -6.848 1.00 94.81 186 PHE A O 1
ATOM 1381 N N . ILE A 1 187 ? 1.739 -11.977 -7.521 1.00 94.19 187 ILE A N 1
ATOM 1382 C CA . ILE A 1 187 ? 1.621 -11.690 -8.958 1.00 94.19 187 ILE A CA 1
ATOM 1383 C C . ILE A 1 187 ? 0.164 -11.420 -9.345 1.00 94.19 187 ILE A C 1
ATOM 1385 O O . ILE A 1 187 ? -0.103 -10.477 -10.087 1.00 94.19 187 ILE A O 1
ATOM 1389 N N . SER A 1 188 ? -0.784 -12.197 -8.814 1.00 92.62 188 SER A N 1
ATOM 1390 C CA . SER A 1 188 ? -2.209 -12.021 -9.105 1.00 92.62 188 SER A CA 1
ATOM 1391 C C . SER A 1 188 ? -2.794 -10.733 -8.521 1.00 92.62 188 SER A C 1
ATOM 1393 O O . SER A 1 188 ? -3.799 -10.243 -9.037 1.00 92.62 188 SER A O 1
ATOM 1395 N N . SER A 1 189 ? -2.229 -10.206 -7.432 1.00 92.00 189 SER A N 1
ATOM 1396 C CA . SER A 1 189 ? -2.711 -8.969 -6.807 1.00 92.00 189 SER A CA 1
ATOM 1397 C C . SER A 1 189 ? -2.058 -7.714 -7.380 1.00 92.00 189 SER A C 1
ATOM 1399 O O . SER A 1 189 ? -2.625 -6.626 -7.264 1.00 92.00 189 SER A O 1
ATOM 1401 N N . TYR A 1 190 ? -0.890 -7.842 -8.011 1.00 91.94 190 TYR A N 1
ATOM 1402 C CA . TYR A 1 190 ? -0.150 -6.701 -8.524 1.00 91.94 190 TYR A CA 1
ATOM 1403 C C . TYR A 1 190 ? -0.787 -6.148 -9.817 1.00 91.94 190 TYR A C 1
ATOM 1405 O O . TYR A 1 190 ? -1.090 -6.903 -10.739 1.00 91.94 190 TYR A O 1
ATOM 1413 N N . PRO A 1 191 ? -0.959 -4.818 -9.954 1.00 89.88 191 PRO A N 1
ATOM 1414 C CA . PRO A 1 191 ? -1.704 -4.214 -11.068 1.00 89.88 191 PRO A CA 1
ATOM 1415 C C . PRO A 1 191 ? -1.006 -4.309 -12.436 1.00 89.88 191 PRO A C 1
ATOM 1417 O O . PRO A 1 191 ? -1.576 -3.912 -13.453 1.00 89.88 191 PRO A O 1
ATOM 1420 N N . ARG A 1 192 ? 0.243 -4.779 -12.480 1.00 90.56 192 ARG A N 1
ATOM 1421 C CA . ARG A 1 192 ? 1.068 -4.812 -13.687 1.00 90.56 192 ARG A CA 1
ATOM 1422 C C . ARG A 1 192 ? 1.859 -6.121 -13.785 1.00 90.56 192 ARG A C 1
ATOM 1424 O O . ARG A 1 192 ? 2.491 -6.498 -12.803 1.00 90.56 192 ARG A O 1
ATOM 1431 N N . PRO A 1 193 ? 1.911 -6.772 -14.961 1.00 89.81 193 PRO A N 1
ATOM 1432 C CA . PRO A 1 193 ? 2.767 -7.936 -15.142 1.00 89.81 193 PRO A CA 1
ATOM 1433 C C . PRO A 1 193 ? 4.247 -7.536 -15.068 1.00 89.81 193 PRO A C 1
ATOM 1435 O O . PRO A 1 193 ? 4.647 -6.487 -15.584 1.00 89.81 193 PRO A O 1
ATOM 1438 N N . GLY A 1 194 ? 5.052 -8.388 -14.443 1.00 87.94 194 GLY A N 1
ATOM 1439 C CA . GLY A 1 194 ? 6.508 -8.284 -14.417 1.00 87.94 194 GLY A CA 1
ATOM 1440 C C . GLY A 1 194 ? 7.159 -9.635 -14.673 1.00 87.94 194 GLY A C 1
ATOM 1441 O O . GLY A 1 194 ? 6.474 -10.623 -14.942 1.00 87.94 194 GLY A O 1
ATOM 1442 N N . ASP A 1 195 ? 8.484 -9.659 -14.601 1.00 91.94 195 ASP A N 1
ATOM 1443 C CA . ASP A 1 195 ? 9.265 -10.883 -14.750 1.00 91.94 195 ASP A CA 1
ATOM 1444 C C . ASP A 1 195 ? 9.117 -11.755 -13.494 1.00 91.94 195 ASP A C 1
ATOM 1446 O O . ASP A 1 195 ? 9.503 -11.351 -12.394 1.00 91.94 195 ASP A O 1
ATOM 1450 N N . ARG A 1 196 ? 8.529 -12.944 -13.665 1.00 92.56 196 ARG A N 1
ATOM 1451 C CA . ARG A 1 196 ? 8.233 -13.873 -12.569 1.00 92.56 196 ARG A CA 1
ATOM 1452 C C . ARG A 1 196 ? 9.501 -14.304 -11.836 1.00 92.56 196 ARG A C 1
ATOM 1454 O O . ARG A 1 196 ? 9.493 -14.289 -10.608 1.00 92.56 196 ARG A O 1
ATOM 1461 N N . ASP A 1 197 ? 10.575 -14.611 -12.557 1.00 92.19 197 ASP A N 1
ATOM 1462 C CA . ASP A 1 197 ? 11.816 -15.122 -11.963 1.00 92.19 197 ASP A CA 1
ATOM 1463 C C . ASP A 1 197 ? 12.527 -14.016 -11.170 1.00 92.19 197 ASP A C 1
ATOM 1465 O O . ASP A 1 197 ? 13.031 -14.229 -10.062 1.00 92.19 197 ASP A O 1
ATOM 1469 N N . ALA A 1 198 ? 12.500 -12.786 -11.695 1.00 92.88 198 ALA A N 1
ATOM 1470 C CA . ALA A 1 198 ? 13.035 -11.619 -11.002 1.00 92.88 198 ALA A CA 1
ATOM 1471 C C . ALA A 1 198 ? 12.228 -11.275 -9.738 1.00 92.88 198 ALA A C 1
ATOM 1473 O O . ALA A 1 198 ? 12.809 -10.924 -8.708 1.00 92.88 198 ALA A O 1
ATOM 1474 N N . VAL A 1 199 ? 10.897 -11.371 -9.802 1.00 94.50 199 VAL A N 1
ATOM 1475 C CA . VAL A 1 199 ? 10.010 -11.166 -8.649 1.00 94.50 199 VAL A CA 1
ATOM 1476 C C . VAL A 1 199 ? 10.246 -12.242 -7.594 1.00 94.50 199 VAL A C 1
ATOM 1478 O O . VAL A 1 199 ? 10.411 -11.901 -6.425 1.00 94.50 199 VAL A O 1
ATOM 1481 N N . GLU A 1 200 ? 10.334 -13.511 -7.996 1.00 94.69 200 GLU A N 1
ATOM 1482 C CA . GLU A 1 200 ? 10.638 -14.634 -7.109 1.00 94.69 200 GLU A CA 1
ATOM 1483 C C . GLU A 1 200 ? 11.953 -14.415 -6.354 1.00 94.69 200 GLU A C 1
ATOM 1485 O O . GLU A 1 200 ? 11.981 -14.519 -5.125 1.00 94.69 200 GLU A O 1
ATOM 1490 N N . ALA A 1 201 ? 13.032 -14.069 -7.060 1.00 94.06 201 ALA A N 1
ATOM 1491 C CA . ALA A 1 201 ? 14.343 -13.875 -6.448 1.00 94.06 201 ALA A CA 1
ATOM 1492 C C . ALA A 1 201 ? 14.329 -12.762 -5.386 1.00 94.06 201 ALA A C 1
ATOM 1494 O O . ALA A 1 201 ? 14.870 -12.937 -4.290 1.00 94.06 201 ALA A O 1
ATOM 1495 N N . VAL A 1 202 ? 13.681 -11.631 -5.686 1.00 94.75 202 VAL A N 1
ATOM 1496 C CA . VAL A 1 202 ? 13.591 -10.493 -4.758 1.00 94.75 202 VAL A CA 1
ATOM 1497 C C . VAL A 1 202 ? 12.661 -10.810 -3.585 1.00 94.75 202 VAL A C 1
ATOM 1499 O O . VAL A 1 202 ? 13.001 -10.512 -2.441 1.00 94.75 202 VAL A O 1
ATOM 1502 N N . LEU A 1 203 ? 11.518 -11.452 -3.839 1.00 93.75 203 LEU A N 1
ATOM 1503 C CA . LEU A 1 203 ? 10.556 -11.832 -2.804 1.00 93.75 203 LEU A CA 1
ATOM 1504 C C . LEU A 1 203 ? 11.158 -12.854 -1.831 1.00 93.75 203 LEU A C 1
ATOM 1506 O O . LEU A 1 203 ? 11.054 -12.689 -0.617 1.00 93.75 203 LEU A O 1
ATOM 1510 N N . ARG A 1 204 ? 11.868 -13.865 -2.346 1.00 93.81 204 ARG A N 1
ATOM 1511 C CA . ARG A 1 204 ? 12.603 -14.837 -1.524 1.00 93.81 204 ARG A CA 1
ATOM 1512 C C . ARG A 1 204 ? 13.692 -14.154 -0.691 1.00 93.81 204 ARG A C 1
ATOM 1514 O O . ARG A 1 204 ? 13.910 -14.548 0.453 1.00 93.81 204 ARG A O 1
ATOM 1521 N N . GLY A 1 205 ? 14.347 -13.126 -1.237 1.00 93.00 205 GLY A N 1
ATOM 1522 C CA . GLY A 1 205 ? 15.286 -12.273 -0.505 1.00 93.00 205 GLY A CA 1
ATOM 1523 C C . GLY A 1 205 ? 14.628 -11.561 0.679 1.00 93.00 205 GLY A C 1
ATOM 1524 O O . GLY A 1 205 ? 15.086 -11.717 1.807 1.00 93.00 205 GLY A O 1
ATOM 1525 N N . ALA A 1 206 ? 13.505 -10.877 0.449 1.00 92.50 206 ALA A N 1
ATOM 1526 C CA . ALA A 1 206 ? 12.773 -10.159 1.495 1.00 92.50 206 ALA A CA 1
ATOM 1527 C C . ALA A 1 206 ? 12.288 -11.086 2.627 1.00 92.50 206 ALA A C 1
ATOM 1529 O O . ALA A 1 206 ? 12.413 -10.755 3.804 1.00 92.50 206 ALA A O 1
ATOM 1530 N N . ILE A 1 207 ? 11.799 -12.284 2.292 1.00 93.00 207 ILE A N 1
ATOM 1531 C CA . ILE A 1 207 ? 11.373 -13.273 3.296 1.00 93.00 207 ILE A CA 1
ATOM 1532 C C . ILE A 1 207 ? 12.573 -13.793 4.098 1.00 93.00 207 ILE A C 1
ATOM 1534 O O . ILE A 1 207 ? 12.477 -13.981 5.310 1.00 93.00 207 ILE A O 1
ATOM 1538 N N . ARG A 1 208 ? 13.732 -13.988 3.454 1.00 91.44 208 ARG A N 1
ATOM 1539 C CA . ARG A 1 208 ? 14.970 -14.394 4.139 1.00 91.44 208 ARG A CA 1
ATOM 1540 C C . ARG A 1 208 ? 15.484 -13.321 5.101 1.00 91.44 208 ARG A C 1
ATOM 1542 O O . ARG A 1 208 ? 16.053 -13.669 6.129 1.00 91.44 208 ARG A O 1
ATOM 1549 N N . GLU A 1 209 ? 15.258 -12.045 4.794 1.00 90.44 209 GLU A N 1
ATOM 1550 C CA . GLU A 1 209 ? 15.530 -10.922 5.703 1.00 90.44 209 GLU A CA 1
ATOM 1551 C C . GLU A 1 209 ? 14.584 -10.882 6.919 1.00 90.44 209 GLU A C 1
ATOM 1553 O O . GLU A 1 209 ? 14.796 -10.089 7.833 1.00 90.44 209 GLU A O 1
ATOM 1558 N N . GLY A 1 210 ? 13.562 -11.744 6.959 1.00 90.38 210 GLY A N 1
ATOM 1559 C CA . GLY A 1 210 ? 12.605 -11.836 8.060 1.00 90.38 210 GLY A CA 1
ATOM 1560 C C . GLY A 1 210 ? 11.372 -10.949 7.891 1.00 90.38 210 GLY A C 1
ATOM 1561 O O . GLY A 1 210 ? 10.639 -10.745 8.856 1.00 90.38 210 GLY A O 1
ATOM 1562 N N . VAL A 1 211 ? 11.125 -10.419 6.689 1.00 91.12 211 VAL A N 1
ATOM 1563 C CA . VAL A 1 211 ? 9.890 -9.684 6.397 1.00 91.12 211 VAL A CA 1
ATOM 1564 C C . VAL A 1 211 ? 8.718 -10.663 6.335 1.00 91.12 211 VAL A C 1
ATOM 1566 O O . VAL A 1 211 ? 8.804 -11.701 5.677 1.00 91.12 211 VAL A O 1
ATOM 1569 N N . ASP A 1 212 ? 7.613 -10.316 6.996 1.00 90.62 212 ASP A N 1
ATOM 1570 C CA . ASP A 1 212 ? 6.380 -11.100 6.951 1.00 90.62 212 ASP A CA 1
ATOM 1571 C C . ASP A 1 212 ? 5.796 -11.105 5.519 1.00 90.62 212 ASP A C 1
ATOM 1573 O O . ASP A 1 212 ? 5.460 -10.035 4.993 1.00 90.62 212 ASP A O 1
ATOM 1577 N N . PRO A 1 213 ? 5.649 -12.278 4.869 1.00 90.94 213 PRO A N 1
ATOM 1578 C CA . PRO A 1 213 ? 5.066 -12.367 3.534 1.00 90.94 213 PRO A CA 1
ATOM 1579 C C . PRO A 1 213 ? 3.660 -11.760 3.440 1.00 90.94 213 PRO A C 1
ATOM 1581 O O . PRO A 1 213 ? 3.320 -11.154 2.421 1.00 90.94 213 PRO A O 1
ATOM 1584 N N . GLU A 1 214 ? 2.853 -11.867 4.500 1.00 90.38 214 GLU A N 1
ATOM 1585 C CA . GLU A 1 214 ? 1.498 -11.302 4.521 1.00 90.38 214 GLU A CA 1
ATOM 1586 C C . GLU A 1 214 ? 1.512 -9.774 4.487 1.00 90.38 214 GLU A C 1
ATOM 1588 O O . GLU A 1 214 ? 0.648 -9.150 3.861 1.00 90.38 214 GLU A O 1
ATOM 1593 N N . HIS A 1 215 ? 2.526 -9.151 5.094 1.00 92.06 215 HIS A N 1
ATOM 1594 C CA . HIS A 1 215 ? 2.705 -7.703 5.037 1.00 92.06 215 HIS A CA 1
ATOM 1595 C C . HIS A 1 215 ? 3.015 -7.244 3.608 1.00 92.06 215 HIS A C 1
ATOM 1597 O O . HIS A 1 215 ? 2.409 -6.284 3.125 1.00 92.06 215 HIS A O 1
ATOM 1603 N N . ILE A 1 216 ? 3.876 -7.976 2.894 1.00 93.50 216 ILE A N 1
ATOM 1604 C CA . ILE A 1 216 ? 4.197 -7.698 1.486 1.00 93.50 216 ILE A CA 1
ATOM 1605 C C . ILE A 1 216 ? 2.943 -7.836 0.612 1.00 93.50 216 ILE A C 1
ATOM 1607 O O . ILE A 1 216 ? 2.645 -6.940 -0.183 1.00 93.50 216 ILE A O 1
ATOM 1611 N N . LEU A 1 217 ? 2.178 -8.921 0.780 1.00 93.12 217 LEU A N 1
ATOM 1612 C CA . LEU A 1 217 ? 0.936 -9.158 0.039 1.00 93.12 217 LEU A CA 1
ATOM 1613 C C . LEU A 1 217 ? -0.113 -8.079 0.310 1.00 93.12 217 LEU A C 1
ATOM 1615 O O . LEU A 1 217 ? -0.782 -7.604 -0.610 1.00 93.12 217 LEU A O 1
ATOM 1619 N N . ALA A 1 218 ? -0.264 -7.661 1.564 1.00 91.12 218 ALA A N 1
ATOM 1620 C CA . ALA A 1 218 ? -1.196 -6.600 1.902 1.00 91.12 218 ALA A CA 1
ATOM 1621 C C . ALA A 1 218 ? -0.778 -5.247 1.315 1.00 91.12 218 ALA A C 1
ATOM 1623 O O . ALA A 1 218 ? -1.629 -4.536 0.775 1.00 91.12 218 ALA A O 1
ATOM 1624 N N . GLY A 1 219 ? 0.519 -4.928 1.340 1.00 93.31 219 GLY A N 1
ATOM 1625 C CA . GLY A 1 219 ? 1.061 -3.746 0.677 1.00 93.31 219 GLY A CA 1
ATOM 1626 C C . GLY A 1 219 ? 0.836 -3.773 -0.835 1.00 93.31 219 GLY A C 1
ATOM 1627 O O . GLY A 1 219 ? 0.445 -2.762 -1.414 1.00 93.31 219 GLY A O 1
ATOM 1628 N N . ALA A 1 220 ? 0.993 -4.935 -1.477 1.00 94.00 220 ALA A N 1
ATOM 1629 C CA . ALA A 1 220 ? 0.727 -5.102 -2.906 1.00 94.00 220 ALA A CA 1
ATOM 1630 C C . ALA A 1 220 ? -0.751 -4.849 -3.247 1.00 94.00 220 ALA A C 1
ATOM 1632 O O . ALA A 1 220 ? -1.050 -4.107 -4.184 1.00 94.00 220 ALA A O 1
ATOM 1633 N N . ARG A 1 221 ? -1.680 -5.390 -2.444 1.00 92.88 221 ARG A N 1
ATOM 1634 C CA . ARG A 1 221 ? -3.128 -5.148 -2.590 1.00 92.88 221 ARG A CA 1
ATOM 1635 C C . ARG A 1 221 ? -3.495 -3.675 -2.396 1.00 92.88 221 ARG A C 1
ATOM 1637 O O . ARG A 1 221 ? -4.281 -3.136 -3.174 1.00 92.88 221 ARG A O 1
ATOM 1644 N N . ALA A 1 222 ? -2.927 -3.018 -1.386 1.00 91.88 222 ALA A N 1
ATOM 1645 C CA . ALA A 1 222 ? -3.154 -1.596 -1.136 1.00 91.88 222 ALA A CA 1
ATOM 1646 C C . ALA A 1 222 ? -2.616 -0.731 -2.287 1.00 91.88 222 ALA A C 1
ATOM 1648 O O . ALA A 1 222 ? -3.326 0.136 -2.795 1.00 91.88 222 ALA A O 1
ATOM 1649 N N . TYR A 1 223 ? -1.414 -1.039 -2.778 1.00 94.31 223 TYR A N 1
ATOM 1650 C CA . TYR A 1 223 ? -0.841 -0.379 -3.946 1.00 94.31 223 TYR A CA 1
ATOM 1651 C C . TYR A 1 223 ? -1.715 -0.569 -5.193 1.00 94.31 223 TYR A C 1
ATOM 1653 O O . TYR A 1 223 ? -1.994 0.396 -5.901 1.00 94.31 223 TYR A O 1
ATOM 1661 N N . ALA A 1 224 ? -2.213 -1.782 -5.448 1.00 93.44 224 ALA A N 1
ATOM 1662 C CA . ALA A 1 224 ? -3.124 -2.053 -6.559 1.00 93.44 224 ALA A CA 1
ATOM 1663 C C . ALA A 1 224 ? -4.400 -1.197 -6.491 1.00 93.44 224 ALA A C 1
ATOM 1665 O O . ALA A 1 224 ? -4.849 -0.670 -7.511 1.00 93.44 224 ALA A O 1
ATOM 1666 N N . ALA A 1 225 ? -4.956 -1.020 -5.288 1.00 92.31 225 ALA A N 1
ATOM 1667 C CA . ALA A 1 225 ? -6.120 -0.170 -5.065 1.00 92.31 225 ALA A CA 1
ATOM 1668 C C . ALA A 1 225 ? -5.822 1.312 -5.346 1.00 92.31 225 ALA A C 1
ATOM 1670 O O . ALA A 1 225 ? -6.629 1.978 -5.993 1.00 92.31 225 ALA A O 1
ATOM 1671 N N . GLU A 1 226 ? -4.659 1.818 -4.927 1.00 91.19 226 GLU A N 1
ATOM 1672 C CA . GLU A 1 226 ? -4.228 3.194 -5.212 1.00 91.19 226 GLU A CA 1
ATOM 1673 C C . GLU A 1 226 ? -3.958 3.446 -6.696 1.00 91.19 226 GLU A C 1
ATOM 1675 O O . GLU A 1 226 ? -4.205 4.541 -7.196 1.00 91.19 226 GLU A O 1
ATOM 1680 N N . GLN A 1 227 ? -3.454 2.441 -7.413 1.00 93.31 227 GLN A N 1
ATOM 1681 C CA . GLN A 1 227 ? -3.155 2.554 -8.841 1.00 93.31 227 GLN A CA 1
ATOM 1682 C C . GLN A 1 227 ? -4.376 2.322 -9.741 1.00 93.31 227 GLN A C 1
ATOM 1684 O O . GLN A 1 227 ? -4.256 2.368 -10.969 1.00 93.31 227 GLN A O 1
ATOM 1689 N N . LYS A 1 228 ? -5.563 2.090 -9.170 1.00 91.88 228 LYS A N 1
ATOM 1690 C CA . LYS A 1 228 ? -6.787 1.875 -9.941 1.00 91.88 228 LYS A CA 1
ATOM 1691 C C . LYS A 1 228 ? -7.109 3.113 -10.789 1.00 91.88 228 LYS A C 1
ATOM 1693 O O . LYS A 1 228 ? -7.409 4.177 -10.263 1.00 91.88 228 LYS A O 1
ATOM 1698 N N . GLY A 1 229 ? -7.076 2.952 -12.112 1.00 89.38 229 GLY A N 1
ATOM 1699 C CA . GLY A 1 229 ? -7.326 4.029 -13.080 1.00 89.38 229 GLY A CA 1
ATOM 1700 C C . GLY A 1 229 ? -6.066 4.716 -13.618 1.00 89.38 229 GLY A C 1
ATOM 1701 O O . GLY A 1 229 ? -6.163 5.485 -14.573 1.00 89.38 229 GLY A O 1
ATOM 1702 N N . ASN A 1 230 ? -4.882 4.401 -13.086 1.00 92.50 230 ASN A N 1
ATOM 1703 C CA . ASN A 1 230 ? -3.624 4.892 -13.640 1.00 92.50 230 ASN A CA 1
ATOM 1704 C C . ASN A 1 230 ? -3.197 4.072 -14.863 1.00 92.50 230 ASN A C 1
ATOM 1706 O O . ASN A 1 230 ? -3.390 2.858 -14.934 1.00 92.50 230 ASN A O 1
ATOM 1710 N N . ALA A 1 231 ? -2.568 4.735 -15.837 1.00 91.12 231 ALA A N 1
ATOM 1711 C CA . ALA A 1 231 ? -2.021 4.039 -16.996 1.00 91.12 231 ALA A CA 1
ATOM 1712 C C . ALA A 1 231 ? -0.829 3.147 -16.580 1.00 91.12 231 ALA A C 1
ATOM 1714 O O . ALA A 1 231 ? 0.034 3.620 -15.833 1.00 91.12 231 ALA A O 1
ATOM 1715 N N . PRO A 1 232 ? -0.680 1.923 -17.133 1.00 89.25 232 PRO A N 1
ATOM 1716 C CA . PRO A 1 232 ? 0.371 0.975 -16.735 1.00 89.25 232 PRO A CA 1
ATOM 1717 C C . PRO A 1 232 ? 1.808 1.512 -16.792 1.00 89.25 232 PRO A C 1
ATOM 1719 O O . PRO A 1 232 ? 2.674 1.023 -16.076 1.00 89.25 232 PRO A O 1
ATOM 1722 N N . ARG A 1 233 ? 2.074 2.538 -17.612 1.00 91.31 233 ARG A N 1
ATOM 1723 C CA . ARG A 1 233 ? 3.389 3.199 -17.722 1.00 91.31 233 ARG A CA 1
ATOM 1724 C C . ARG A 1 233 ? 3.817 3.959 -16.458 1.00 91.31 233 ARG A C 1
ATOM 1726 O O . ARG A 1 233 ? 5.004 4.208 -16.286 1.00 91.31 233 ARG A O 1
ATOM 1733 N N . TYR A 1 234 ? 2.860 4.359 -15.618 1.00 91.56 234 TYR A N 1
ATOM 1734 C CA . TYR A 1 234 ? 3.103 5.071 -14.357 1.00 91.56 234 TYR A CA 1
ATOM 1735 C C . TYR A 1 234 ? 3.120 4.131 -13.148 1.00 91.56 234 TYR A C 1
ATOM 1737 O O . TYR A 1 234 ? 3.472 4.544 -12.045 1.00 91.56 234 TYR A O 1
ATOM 1745 N N . ILE A 1 235 ? 2.759 2.867 -13.362 1.00 93.69 235 ILE A N 1
ATOM 1746 C CA . ILE A 1 235 ? 2.769 1.828 -12.343 1.00 93.69 235 ILE A CA 1
ATOM 1747 C C . ILE A 1 235 ? 4.173 1.226 -12.303 1.00 93.69 235 ILE A C 1
ATOM 1749 O O . ILE A 1 235 ? 4.734 0.839 -13.335 1.00 93.69 235 ILE A O 1
ATOM 1753 N N . ALA A 1 236 ? 4.756 1.162 -11.106 1.00 93.56 236 ALA A N 1
ATOM 1754 C CA . ALA A 1 236 ? 6.067 0.559 -10.922 1.00 93.56 236 ALA A CA 1
ATOM 1755 C C . ALA A 1 236 ? 6.055 -0.905 -11.393 1.00 93.56 236 ALA A C 1
ATOM 1757 O O . ALA A 1 236 ? 5.044 -1.594 -11.302 1.00 93.56 236 ALA A O 1
ATOM 1758 N N . TYR A 1 237 ? 7.184 -1.383 -11.915 1.00 94.94 237 TYR A N 1
ATOM 1759 C CA . TYR A 1 237 ? 7.356 -2.820 -12.116 1.00 94.94 237 TYR A CA 1
ATOM 1760 C C . TYR A 1 237 ? 7.408 -3.531 -10.749 1.00 94.94 237 TYR A C 1
ATOM 1762 O O . TYR A 1 237 ? 8.020 -2.973 -9.827 1.00 94.94 237 TYR A O 1
ATOM 1770 N N . PRO A 1 238 ? 6.822 -4.733 -10.605 1.00 95.44 238 PRO A N 1
ATOM 1771 C CA . PRO A 1 238 ? 6.748 -5.434 -9.322 1.00 95.44 238 PRO A CA 1
ATOM 1772 C C . PRO A 1 238 ? 8.128 -5.692 -8.704 1.00 95.44 238 PRO A C 1
ATOM 1774 O O . PRO A 1 238 ? 8.323 -5.444 -7.517 1.00 95.44 238 PRO A O 1
ATOM 1777 N N . GLU A 1 239 ? 9.127 -6.072 -9.500 1.00 94.25 239 GLU A N 1
ATOM 1778 C CA . GLU A 1 239 ? 10.496 -6.302 -9.031 1.00 94.25 239 GLU A CA 1
ATOM 1779 C C . GLU A 1 239 ? 11.164 -5.023 -8.497 1.00 94.25 239 GLU A C 1
ATOM 1781 O O . GLU A 1 239 ? 11.906 -5.059 -7.516 1.00 94.25 239 GLU A O 1
ATOM 1786 N N . ASN A 1 240 ? 10.868 -3.863 -9.095 1.00 95.31 240 ASN A N 1
ATOM 1787 C CA . ASN A 1 240 ? 11.372 -2.571 -8.625 1.00 95.31 240 ASN A CA 1
ATOM 1788 C C . ASN A 1 240 ? 10.631 -2.098 -7.376 1.00 95.31 240 ASN A C 1
ATOM 1790 O O . ASN A 1 240 ? 11.240 -1.505 -6.489 1.00 95.31 240 ASN A O 1
ATOM 1794 N N . TRP A 1 241 ? 9.326 -2.356 -7.308 1.00 96.38 241 TRP A N 1
ATOM 1795 C CA . TRP A 1 241 ? 8.509 -2.057 -6.139 1.00 96.38 241 TRP A CA 1
ATOM 1796 C C . TRP A 1 241 ? 8.964 -2.872 -4.926 1.00 96.38 241 TRP A C 1
ATOM 1798 O O . TRP A 1 241 ? 9.110 -2.304 -3.843 1.00 96.38 241 TRP A O 1
ATOM 1808 N N . LEU A 1 242 ? 9.286 -4.156 -5.135 1.00 95.56 242 LEU A N 1
ATOM 1809 C CA . LEU A 1 242 ? 9.833 -5.023 -4.099 1.00 95.56 242 LEU A CA 1
ATOM 1810 C C . LEU A 1 242 ? 11.246 -4.591 -3.673 1.00 95.56 242 LEU A C 1
ATOM 1812 O O . LEU A 1 242 ? 11.505 -4.407 -2.489 1.00 95.56 242 LEU A O 1
ATOM 1816 N N . ARG A 1 243 ? 12.163 -4.333 -4.616 1.00 94.25 243 ARG A N 1
ATOM 1817 C CA . ARG A 1 243 ? 13.524 -3.862 -4.275 1.00 94.25 243 ARG A CA 1
ATOM 1818 C C . ARG A 1 243 ? 13.531 -2.569 -3.462 1.00 94.25 243 ARG A C 1
ATOM 1820 O O . ARG A 1 243 ? 14.416 -2.359 -2.645 1.00 94.25 243 ARG A O 1
ATOM 1827 N N . GLN A 1 244 ? 12.555 -1.697 -3.699 1.00 95.06 244 GLN A N 1
ATOM 1828 C CA . GLN A 1 244 ? 12.415 -0.426 -2.988 1.00 95.06 244 GLN A CA 1
ATOM 1829 C C . GLN A 1 244 ? 11.662 -0.549 -1.660 1.00 95.06 244 GLN A C 1
ATOM 1831 O O . GLN A 1 244 ? 11.369 0.479 -1.055 1.00 95.06 244 GLN A O 1
ATOM 1836 N N . ARG A 1 245 ? 11.314 -1.770 -1.228 1.00 93.94 245 ARG A N 1
ATOM 1837 C CA . ARG A 1 245 ? 10.606 -2.039 0.032 1.00 93.94 245 ARG A CA 1
ATOM 1838 C C . ARG A 1 245 ? 9.329 -1.209 0.185 1.00 93.94 245 ARG A C 1
ATOM 1840 O O . ARG A 1 245 ? 8.951 -0.803 1.277 1.00 93.94 245 ARG A O 1
ATOM 1847 N N . ARG A 1 246 ? 8.633 -0.936 -0.926 1.00 93.94 246 ARG A N 1
ATOM 1848 C CA . ARG A 1 246 ? 7.479 -0.017 -0.932 1.00 93.94 246 ARG A CA 1
ATOM 1849 C C . ARG A 1 246 ? 6.293 -0.519 -0.112 1.00 93.94 246 ARG A C 1
ATOM 1851 O O . ARG A 1 246 ? 5.448 0.292 0.251 1.00 93.94 246 ARG A O 1
ATOM 1858 N N . TRP A 1 247 ? 6.246 -1.810 0.221 1.00 92.38 247 TRP A N 1
ATOM 1859 C CA . TRP A 1 247 ? 5.270 -2.358 1.164 1.00 92.38 247 TRP A CA 1
ATOM 1860 C C . TRP A 1 247 ? 5.352 -1.702 2.551 1.00 92.38 247 TRP A C 1
ATOM 1862 O O . TRP A 1 247 ? 4.342 -1.649 3.235 1.00 92.38 247 TRP A O 1
ATOM 1872 N N . GLU A 1 248 ? 6.498 -1.142 2.954 1.00 91.56 248 GLU A N 1
ATOM 1873 C CA . GLU A 1 248 ? 6.663 -0.472 4.255 1.00 91.56 248 GLU A CA 1
ATOM 1874 C C . GLU A 1 248 ? 5.830 0.811 4.379 1.00 91.56 248 GLU A C 1
ATOM 1876 O O . GLU A 1 248 ? 5.489 1.228 5.482 1.00 91.56 248 GLU A O 1
ATOM 1881 N N . GLN A 1 249 ? 5.453 1.419 3.250 1.00 90.44 249 GLN A N 1
ATOM 1882 C CA . GLN A 1 249 ? 4.574 2.594 3.220 1.00 90.44 249 GLN A CA 1
ATOM 1883 C C . GLN A 1 249 ? 3.114 2.230 3.516 1.00 90.44 249 GLN A C 1
ATOM 1885 O O . GLN A 1 249 ? 2.310 3.103 3.842 1.00 90.44 249 GLN A O 1
ATOM 1890 N N . TYR A 1 250 ? 2.774 0.945 3.412 1.00 86.31 250 TYR A N 1
ATOM 1891 C CA . TYR A 1 250 ? 1.447 0.422 3.675 1.00 86.31 250 TYR A CA 1
ATOM 1892 C C . TYR A 1 250 ? 1.473 -0.289 5.027 1.00 86.31 250 TYR A C 1
ATOM 1894 O O . TYR A 1 250 ? 2.167 -1.301 5.174 1.00 86.31 250 TYR A O 1
ATOM 1902 N N . PRO A 1 251 ? 0.748 0.209 6.042 1.00 76.69 251 PRO A N 1
ATOM 1903 C CA . PRO A 1 251 ? 0.671 -0.498 7.308 1.00 76.69 251 PRO A CA 1
ATOM 1904 C C . PRO A 1 251 ? 0.090 -1.892 7.065 1.00 76.69 251 PRO A C 1
ATOM 1906 O O . PRO A 1 251 ? -0.851 -2.054 6.280 1.00 76.69 251 PRO A O 1
ATOM 1909 N N . ALA A 1 252 ? 0.656 -2.896 7.738 1.00 70.56 252 ALA A N 1
ATOM 1910 C CA . ALA A 1 252 ? 0.076 -4.227 7.728 1.00 70.56 252 ALA A CA 1
ATOM 1911 C C . ALA A 1 252 ? -1.399 -4.120 8.152 1.00 70.56 252 ALA A C 1
ATOM 1913 O O . ALA A 1 252 ? -1.719 -3.352 9.069 1.00 70.56 252 ALA A O 1
ATOM 1914 N N . PRO A 1 253 ? -2.315 -4.842 7.489 1.00 61.94 253 PRO A N 1
ATOM 1915 C CA . PRO A 1 253 ? -3.699 -4.870 7.901 1.00 61.94 253 PRO A CA 1
ATOM 1916 C C . PRO A 1 253 ? -3.704 -5.407 9.326 1.00 61.94 253 PRO A C 1
ATOM 1918 O O . PRO A 1 253 ? -3.311 -6.549 9.563 1.00 61.94 253 PRO A O 1
ATOM 1921 N N . SER A 1 254 ? -4.109 -4.569 10.284 1.00 60.22 254 SER A N 1
ATOM 1922 C CA . SER A 1 254 ? -4.421 -5.068 11.617 1.00 60.22 254 SER A CA 1
ATOM 1923 C C . SER A 1 254 ? -5.404 -6.210 11.429 1.00 60.22 254 SER A C 1
ATOM 1925 O O . SER A 1 254 ? -6.385 -6.051 10.695 1.00 60.22 254 SER A O 1
ATOM 1927 N N . ALA A 1 255 ? -5.136 -7.345 12.076 1.00 63.78 255 ALA A N 1
ATOM 1928 C CA . ALA A 1 255 ? -6.069 -8.458 12.088 1.00 63.78 255 ALA A CA 1
ATOM 1929 C C . ALA A 1 255 ? -7.480 -7.913 12.373 1.00 63.78 255 ALA A C 1
ATOM 1931 O O . ALA A 1 255 ? -7.611 -7.022 13.229 1.00 63.78 255 ALA A O 1
ATOM 1932 N N . PRO A 1 256 ? -8.513 -8.365 11.635 1.00 61.88 256 PRO A N 1
ATOM 1933 C CA . PRO A 1 256 ? -9.872 -7.932 11.903 1.00 61.88 256 PRO A CA 1
ATOM 1934 C C . PRO A 1 256 ? -10.146 -8.218 13.377 1.00 61.88 256 PRO A C 1
ATOM 1936 O O . PRO A 1 256 ? -10.006 -9.357 13.824 1.00 61.88 256 PRO A O 1
ATOM 1939 N N . ALA A 1 257 ? -10.445 -7.166 14.144 1.00 72.75 257 ALA A N 1
ATOM 1940 C CA . ALA A 1 257 ? -10.777 -7.325 15.550 1.00 72.75 257 ALA A CA 1
ATOM 1941 C C . ALA A 1 257 ? -11.898 -8.365 15.650 1.00 72.75 257 ALA A C 1
ATOM 1943 O O . ALA A 1 257 ? -12.849 -8.311 14.863 1.00 72.75 257 ALA A O 1
ATOM 1944 N N . SER A 1 258 ? -11.762 -9.325 16.571 1.00 81.94 258 SER A N 1
ATOM 1945 C CA . SER A 1 258 ? -12.804 -10.328 16.782 1.00 81.94 258 SER A CA 1
ATOM 1946 C C . SER A 1 258 ? -14.143 -9.629 17.006 1.00 81.94 258 SER A C 1
ATOM 1948 O O . SER A 1 258 ? -14.189 -8.526 17.559 1.00 81.94 258 SER A O 1
ATOM 1950 N N . GLU A 1 259 ? -15.236 -10.249 16.563 1.00 82.50 259 GLU A N 1
ATOM 1951 C CA . GLU A 1 259 ? -16.571 -9.662 16.719 1.00 82.50 259 GLU A CA 1
ATOM 1952 C C . GLU A 1 259 ? -16.837 -9.289 18.186 1.00 82.50 259 GLU A C 1
ATOM 1954 O O . GLU A 1 259 ? -17.295 -8.183 18.465 1.00 82.50 259 GLU A O 1
ATOM 1959 N N . ASP A 1 260 ? -16.383 -10.125 19.123 1.00 84.38 260 ASP A N 1
ATOM 1960 C CA . ASP A 1 260 ? -16.424 -9.859 20.562 1.00 84.38 260 ASP A CA 1
ATOM 1961 C C . ASP A 1 260 ? -15.646 -8.600 20.972 1.00 84.38 260 ASP A C 1
ATOM 1963 O O . ASP A 1 260 ? -16.136 -7.801 21.768 1.00 84.38 260 ASP A O 1
ATOM 1967 N N . ALA A 1 261 ? -14.450 -8.374 20.418 1.00 85.56 261 ALA A N 1
ATOM 1968 C CA . ALA A 1 261 ? -13.659 -7.177 20.704 1.00 85.56 261 ALA A CA 1
ATOM 1969 C C . ALA A 1 261 ? -14.322 -5.910 20.140 1.00 85.56 261 ALA A C 1
ATOM 1971 O O . ALA A 1 261 ? -14.283 -4.847 20.767 1.00 85.56 261 ALA A O 1
ATOM 1972 N N . VAL A 1 262 ? -14.970 -6.018 18.977 1.00 87.88 262 VAL A N 1
ATOM 1973 C CA . VAL A 1 262 ? -15.754 -4.924 18.392 1.00 87.88 262 VAL A CA 1
ATOM 1974 C C . VAL A 1 262 ? -16.970 -4.616 19.267 1.00 87.88 262 VAL A C 1
ATOM 1976 O O . VAL A 1 262 ? -17.215 -3.448 19.576 1.00 87.88 262 VAL A O 1
ATOM 1979 N N . LEU A 1 263 ? -17.701 -5.641 19.714 1.00 90.06 263 LEU A N 1
ATOM 1980 C CA . LEU A 1 263 ? -18.844 -5.491 20.616 1.00 90.06 263 LEU A CA 1
ATOM 1981 C C . LEU A 1 263 ? -18.421 -4.909 21.971 1.00 90.06 263 LEU A C 1
ATOM 1983 O O . LEU A 1 263 ? -19.068 -3.986 22.459 1.00 90.06 263 LEU A O 1
ATOM 1987 N N . ALA A 1 264 ? -17.300 -5.350 22.542 1.00 90.06 264 ALA A N 1
ATOM 1988 C CA . ALA A 1 264 ? -16.764 -4.800 23.786 1.00 90.06 264 ALA A CA 1
ATOM 1989 C C . ALA A 1 264 ? -16.405 -3.310 23.657 1.00 90.06 264 ALA A C 1
ATOM 1991 O O . ALA A 1 264 ? -16.708 -2.516 24.548 1.00 90.06 264 ALA A O 1
ATOM 1992 N N . ASN A 1 265 ? -15.814 -2.898 22.530 1.00 89.38 265 ASN A N 1
ATOM 1993 C CA . ASN A 1 265 ? -15.501 -1.491 22.279 1.00 89.38 265 ASN A CA 1
ATOM 1994 C C . ASN A 1 265 ? -16.781 -0.642 22.149 1.00 89.38 265 ASN A C 1
ATOM 1996 O O . ASN A 1 265 ? -16.894 0.420 22.761 1.00 89.38 265 ASN A O 1
ATOM 2000 N N . LEU A 1 266 ? -17.790 -1.140 21.426 1.00 88.88 266 LEU A N 1
ATOM 2001 C CA . LEU A 1 266 ? -19.097 -0.478 21.333 1.00 88.88 266 LEU A CA 1
ATOM 2002 C C . LEU A 1 266 ? -19.791 -0.389 22.700 1.00 88.88 266 LEU A C 1
ATOM 2004 O O . LEU A 1 266 ? -20.297 0.675 23.052 1.00 88.88 266 LEU A O 1
ATOM 2008 N N . ALA A 1 267 ? -19.755 -1.453 23.505 1.00 90.56 267 ALA A N 1
ATOM 2009 C CA . ALA A 1 267 ? -20.284 -1.452 24.867 1.00 90.56 267 ALA A CA 1
ATOM 2010 C C . ALA A 1 267 ? -19.577 -0.420 25.759 1.00 90.56 267 ALA A C 1
ATOM 2012 O O . ALA A 1 267 ? -20.230 0.322 26.492 1.00 90.56 267 ALA A O 1
ATOM 2013 N N . ALA A 1 268 ? -18.250 -0.304 25.652 1.00 90.88 268 ALA A N 1
ATOM 2014 C CA . ALA A 1 268 ? -17.479 0.720 26.352 1.00 90.88 268 ALA A CA 1
ATOM 2015 C C . ALA A 1 268 ? -17.877 2.144 25.920 1.00 90.88 268 ALA A C 1
ATOM 2017 O O . ALA A 1 268 ? -17.898 3.061 26.739 1.00 90.88 268 ALA A O 1
ATOM 2018 N N . MET A 1 269 ? -18.234 2.352 24.647 1.00 87.62 269 MET A N 1
ATOM 2019 C CA . MET A 1 269 ? -18.729 3.652 24.182 1.00 87.62 269 MET A CA 1
ATOM 2020 C C . MET A 1 269 ? -20.100 4.008 24.765 1.00 87.62 269 MET A C 1
ATOM 2022 O O . MET A 1 269 ? -20.313 5.157 25.158 1.00 87.62 269 MET A O 1
ATOM 2026 N N . VAL A 1 270 ? -20.999 3.025 24.842 1.00 89.25 270 VAL A N 1
ATOM 2027 C CA . VAL A 1 270 ? -22.347 3.172 25.411 1.00 89.25 270 VAL A CA 1
ATOM 2028 C C . VAL A 1 270 ? -22.278 3.434 26.914 1.00 89.25 270 VAL A C 1
ATOM 2030 O O . VAL A 1 270 ? -22.901 4.373 27.400 1.00 89.25 270 VAL A O 1
ATOM 2033 N N . THR A 1 271 ? -21.482 2.658 27.653 1.00 89.56 271 THR A N 1
ATOM 2034 C CA . THR A 1 271 ? -21.329 2.823 29.110 1.00 89.56 271 THR A CA 1
ATOM 2035 C C . THR A 1 271 ? -20.637 4.133 29.479 1.00 89.56 271 THR A C 1
ATOM 2037 O O . THR A 1 271 ? -20.995 4.746 30.481 1.00 89.56 271 THR A O 1
ATOM 2040 N N . ALA A 1 272 ? -19.719 4.623 28.641 1.00 87.69 272 ALA A N 1
ATOM 2041 C CA . ALA A 1 272 ? -19.112 5.944 28.792 1.00 87.69 272 ALA A CA 1
ATOM 2042 C C . ALA A 1 272 ? -20.059 7.113 28.448 1.00 87.69 272 ALA A C 1
ATOM 2044 O O . ALA A 1 272 ? -19.652 8.268 28.566 1.00 87.69 272 ALA A O 1
ATOM 2045 N N . GLY A 1 273 ? -21.290 6.850 27.987 1.00 84.38 273 GLY A N 1
ATOM 2046 C CA . GLY A 1 273 ? -22.276 7.888 27.673 1.00 84.38 273 GLY A CA 1
ATOM 2047 C C . GLY A 1 273 ? -21.891 8.771 26.484 1.00 84.38 273 GLY A C 1
ATOM 2048 O O . GLY A 1 273 ? -22.316 9.923 26.397 1.00 84.38 273 GLY A O 1
ATOM 2049 N N . LYS A 1 274 ? -21.054 8.269 25.569 1.00 83.19 274 LYS A N 1
ATOM 2050 C CA . LYS A 1 274 ? -20.591 9.046 24.413 1.00 83.19 274 LYS A CA 1
ATOM 2051 C C . LYS A 1 274 ? -21.759 9.287 23.456 1.00 83.19 274 LYS A C 1
ATOM 2053 O O . LYS A 1 274 ? -22.286 8.348 22.869 1.00 83.19 274 LYS A O 1
ATOM 2058 N N . SER A 1 275 ? -22.126 10.549 23.249 1.00 74.06 275 SER A N 1
ATOM 2059 C CA . SER A 1 275 ? -23.283 10.946 22.427 1.00 74.06 275 SER A CA 1
ATOM 2060 C C . SER A 1 275 ? -23.206 10.480 20.966 1.00 74.06 275 SER A C 1
ATOM 2062 O O . SER A 1 275 ? -24.228 10.169 20.356 1.00 74.06 275 SER A O 1
ATOM 2064 N N . TYR A 1 276 ? -21.996 10.356 20.412 1.00 81.06 276 TYR A N 1
ATOM 2065 C CA . TYR A 1 276 ? -21.767 9.833 19.061 1.00 81.06 276 TYR A CA 1
ATOM 2066 C C . TYR A 1 276 ? -21.874 8.301 18.954 1.00 81.06 276 TYR A C 1
ATOM 2068 O O . TYR A 1 276 ? -21.767 7.761 17.857 1.00 81.06 276 TYR A O 1
ATOM 2076 N N . ALA A 1 277 ? -22.102 7.576 20.054 1.00 81.81 277 ALA A N 1
ATOM 2077 C CA . ALA A 1 277 ? -22.355 6.135 19.997 1.00 81.81 277 ALA A CA 1
ATOM 2078 C C . ALA A 1 277 ? -23.642 5.812 19.212 1.00 81.81 277 ALA A C 1
ATOM 2080 O O . ALA A 1 277 ? -23.722 4.767 18.570 1.00 81.81 277 ALA A O 1
ATOM 2081 N N . SER A 1 278 ? -24.609 6.738 19.199 1.00 82.25 278 SER A N 1
ATOM 2082 C CA . SER A 1 278 ? -25.868 6.621 18.452 1.00 82.25 278 SER A CA 1
ATOM 2083 C C . SER A 1 278 ? -25.689 6.431 16.946 1.00 82.25 278 SER A C 1
ATOM 2085 O O . SER A 1 278 ? -26.426 5.662 16.337 1.00 82.25 278 SER A O 1
ATOM 2087 N N . SER A 1 279 ? -24.702 7.092 16.335 1.00 84.00 279 SER A N 1
ATOM 2088 C CA . SER A 1 279 ? -24.434 6.970 14.898 1.00 84.00 279 SER A CA 1
ATOM 2089 C C . SER A 1 279 ? -23.575 5.754 14.551 1.00 84.00 279 SER A C 1
ATOM 2091 O O . SER A 1 279 ? -23.637 5.257 13.429 1.00 84.00 279 SER A O 1
ATOM 2093 N N . ALA A 1 280 ? -22.779 5.265 15.505 1.00 83.25 280 ALA A N 1
ATOM 2094 C CA . ALA A 1 280 ? -21.881 4.130 15.310 1.00 83.25 280 ALA A CA 1
ATOM 2095 C C . ALA A 1 280 ? -22.571 2.764 15.489 1.00 83.25 280 ALA A C 1
ATOM 2097 O O . ALA A 1 280 ? -22.072 1.750 14.995 1.00 83.25 280 ALA A O 1
ATOM 2098 N N . ILE A 1 281 ? -23.699 2.715 16.206 1.00 87.50 281 ILE A N 1
ATOM 2099 C CA . ILE A 1 281 ? -24.384 1.472 16.571 1.00 87.50 281 ILE A CA 1
ATOM 2100 C C . ILE A 1 281 ? -25.669 1.331 15.754 1.00 87.50 281 ILE A C 1
ATOM 2102 O O . ILE A 1 281 ? -26.629 2.073 15.937 1.00 87.50 281 ILE A O 1
ATOM 2106 N N . SER A 1 282 ? -25.705 0.334 14.868 1.00 88.44 282 SER A N 1
ATOM 2107 C CA . SER A 1 282 ? -26.939 -0.058 14.181 1.00 88.44 282 SER A CA 1
ATOM 2108 C C . SER A 1 282 ? -27.875 -0.828 15.118 1.00 88.44 282 SER A C 1
ATOM 2110 O O . SER A 1 282 ? -27.422 -1.458 16.074 1.00 88.44 282 SER A O 1
ATOM 2112 N N . SER A 1 283 ? -29.174 -0.855 14.804 1.00 88.06 283 SER A N 1
ATOM 2113 C CA . SER A 1 283 ? -30.168 -1.647 15.551 1.00 88.06 283 SER A CA 1
ATOM 2114 C C . SER A 1 283 ? -29.756 -3.123 15.675 1.00 88.06 283 SER A C 1
ATOM 2116 O O . SER A 1 283 ? -29.797 -3.685 16.767 1.00 88.06 283 SER A O 1
ATOM 2118 N N . THR A 1 284 ? -29.229 -3.731 14.604 1.00 91.25 284 THR A N 1
ATOM 2119 C CA . THR A 1 284 ? -28.696 -5.104 14.635 1.00 91.25 284 THR A CA 1
ATOM 2120 C C . THR A 1 284 ? -27.572 -5.267 15.659 1.00 91.25 284 THR A C 1
ATOM 2122 O O . THR A 1 284 ? -27.600 -6.207 16.451 1.00 91.25 284 THR A O 1
ATOM 2125 N N . ARG A 1 285 ? -26.606 -4.340 15.699 1.00 91.25 285 ARG A N 1
ATOM 2126 C CA . ARG A 1 285 ? -25.523 -4.389 16.691 1.00 91.25 285 ARG A CA 1
ATOM 2127 C C . ARG A 1 285 ? -26.016 -4.120 18.106 1.00 91.25 285 ARG A C 1
ATOM 2129 O O . ARG A 1 285 ? -25.507 -4.723 19.042 1.00 91.25 285 ARG A O 1
ATOM 2136 N N . ALA A 1 286 ? -27.025 -3.274 18.275 1.00 91.06 286 ALA A N 1
ATOM 2137 C CA . ALA A 1 286 ? -27.636 -3.036 19.575 1.00 91.06 286 ALA A CA 1
ATOM 2138 C C . ALA A 1 286 ? -28.289 -4.316 20.134 1.00 91.06 286 ALA A C 1
ATOM 2140 O O . ALA A 1 286 ? -28.088 -4.650 21.301 1.00 91.06 286 ALA A O 1
ATOM 2141 N N . HIS A 1 287 ? -28.971 -5.096 19.286 1.00 91.06 287 HIS A N 1
ATOM 2142 C CA . HIS A 1 287 ? -29.473 -6.421 19.659 1.00 91.06 287 HIS A CA 1
ATOM 2143 C C . HIS A 1 287 ? -28.347 -7.408 20.001 1.00 91.06 287 HIS A C 1
ATOM 2145 O O . HIS A 1 287 ? -28.471 -8.136 20.984 1.00 91.06 287 HIS A O 1
ATOM 2151 N N . GLN A 1 288 ? -27.240 -7.417 19.248 1.00 93.06 288 GLN A N 1
ATOM 2152 C CA . GLN A 1 288 ? -26.073 -8.259 19.560 1.00 93.06 288 GLN A CA 1
ATOM 2153 C C . GLN A 1 288 ? -25.450 -7.899 20.918 1.00 93.06 288 GLN A C 1
ATOM 2155 O O . GLN A 1 288 ? -25.126 -8.789 21.698 1.00 93.06 288 GLN A O 1
ATOM 2160 N N . LEU A 1 289 ? -25.343 -6.607 21.241 1.00 92.19 289 LEU A N 1
ATOM 2161 C CA . LEU A 1 289 ? -24.834 -6.134 22.532 1.00 92.19 289 LEU A CA 1
ATOM 2162 C C . LEU A 1 289 ? -25.733 -6.555 23.708 1.00 92.19 289 LEU A C 1
ATOM 2164 O O . LEU A 1 289 ? -25.220 -6.927 24.764 1.00 92.19 289 LEU A O 1
ATOM 2168 N N . LEU A 1 290 ? -27.059 -6.532 23.517 1.00 93.25 290 LEU A N 1
ATOM 2169 C CA . LEU A 1 290 ? -28.028 -7.034 24.498 1.00 93.25 290 LEU A CA 1
ATOM 2170 C C . LEU A 1 290 ? -27.935 -8.556 24.663 1.00 93.25 290 LEU A C 1
ATOM 2172 O O . LEU A 1 290 ? -27.946 -9.046 25.789 1.00 93.25 290 LEU A O 1
ATOM 2176 N N . ALA A 1 291 ? -27.825 -9.299 23.558 1.00 92.25 291 ALA A N 1
ATOM 2177 C CA . ALA A 1 291 ? -27.689 -10.755 23.577 1.00 92.25 291 ALA A CA 1
ATOM 2178 C C . ALA A 1 291 ? -26.380 -11.206 24.248 1.00 92.25 291 ALA A C 1
ATOM 2180 O O . ALA A 1 291 ? -26.375 -12.197 24.973 1.00 92.25 291 ALA A O 1
ATOM 2181 N N . ALA A 1 292 ? -25.298 -10.445 24.060 1.00 89.19 292 ALA A N 1
ATOM 2182 C CA . ALA A 1 292 ? -24.013 -10.658 24.723 1.00 89.19 292 ALA A CA 1
ATOM 2183 C C . ALA A 1 292 ? -23.989 -10.185 26.193 1.00 89.19 292 ALA A C 1
ATOM 2185 O O . ALA A 1 292 ? -22.996 -10.397 26.884 1.00 89.19 292 ALA A O 1
ATOM 2186 N N . GLY A 1 293 ? -25.050 -9.527 26.683 1.00 91.38 293 GLY A N 1
ATOM 2187 C CA . GLY A 1 293 ? -25.141 -9.030 28.060 1.00 91.38 293 GLY A CA 1
ATOM 2188 C C . GLY A 1 293 ? -24.156 -7.905 28.401 1.00 91.38 293 GLY A C 1
ATOM 2189 O O . GLY A 1 293 ? -23.911 -7.646 29.577 1.00 91.38 293 GLY A O 1
ATOM 2190 N N . LEU A 1 294 ? -23.582 -7.239 27.393 1.00 91.12 294 LEU A N 1
ATOM 2191 C CA . LEU A 1 294 ? -22.536 -6.225 27.580 1.00 91.12 294 LEU A CA 1
ATOM 2192 C C . LEU A 1 294 ? -23.094 -4.846 27.966 1.00 91.12 294 LEU A C 1
ATOM 2194 O O . LEU A 1 294 ? -22.368 -4.017 28.510 1.00 91.12 294 LEU A O 1
ATOM 2198 N N . VAL A 1 295 ? -24.371 -4.591 27.670 1.00 91.62 295 VAL A N 1
ATOM 2199 C CA . VAL A 1 295 ? -25.091 -3.344 27.974 1.00 91.62 295 VAL A CA 1
ATOM 2200 C C . VAL A 1 295 ? -26.558 -3.634 28.284 1.00 91.62 295 VAL A C 1
ATOM 2202 O O . VAL A 1 295 ? -27.096 -4.667 27.885 1.00 91.62 295 VAL A O 1
ATOM 2205 N N . THR A 1 296 ? -27.234 -2.704 28.958 1.00 93.19 296 THR A N 1
ATOM 2206 C CA . THR A 1 296 ? -28.682 -2.777 29.209 1.00 93.19 296 THR A CA 1
ATOM 2207 C C . THR A 1 296 ? -29.483 -1.929 28.215 1.00 93.19 296 THR A C 1
ATOM 2209 O O . THR A 1 296 ? -28.969 -0.989 27.604 1.00 93.19 296 THR A O 1
ATOM 2212 N N . ARG A 1 297 ? -30.786 -2.223 28.068 1.00 91.94 297 ARG A N 1
ATOM 2213 C CA . ARG A 1 297 ? -31.697 -1.407 27.238 1.00 91.94 297 ARG A CA 1
ATOM 2214 C C . ARG A 1 297 ? -31.739 0.053 27.687 1.00 91.94 297 ARG A C 1
ATOM 2216 O O . ARG A 1 297 ? -31.819 0.938 26.841 1.00 91.94 297 ARG A O 1
ATOM 2223 N N . ASP A 1 298 ? -31.658 0.306 28.989 1.00 89.50 298 ASP A N 1
ATOM 2224 C CA . ASP A 1 298 ? -31.679 1.666 29.530 1.00 89.50 298 ASP A CA 1
ATOM 2225 C C . ASP A 1 298 ? -30.405 2.435 29.174 1.00 89.50 298 ASP A C 1
ATOM 2227 O O . ASP A 1 298 ? -30.480 3.606 28.806 1.00 89.50 298 ASP A O 1
ATOM 2231 N N . GLN A 1 299 ? -29.247 1.764 29.183 1.00 88.81 299 GLN A N 1
ATOM 2232 C CA . GLN A 1 299 ? -27.988 2.356 28.729 1.00 88.81 299 GLN A CA 1
ATOM 2233 C C . GLN A 1 299 ? -28.044 2.716 27.242 1.00 88.81 299 GLN A C 1
ATOM 2235 O O . GLN A 1 299 ? -27.654 3.819 26.880 1.00 88.81 299 GLN A O 1
ATOM 2240 N N . LEU A 1 300 ? -28.591 1.842 26.390 1.00 88.75 300 LEU A N 1
ATOM 2241 C CA . LEU A 1 300 ? -28.767 2.131 24.961 1.00 88.75 300 LEU A CA 1
ATOM 2242 C C . LEU A 1 300 ? -29.724 3.307 24.720 1.00 88.75 300 LEU A C 1
ATOM 2244 O O . LEU A 1 300 ? -29.415 4.191 23.921 1.00 88.75 300 LEU A O 1
ATOM 2248 N N . ARG A 1 301 ? -30.839 3.383 25.459 1.00 88.12 301 ARG A N 1
ATOM 2249 C CA . ARG A 1 301 ? -31.759 4.531 25.382 1.00 88.12 301 ARG A CA 1
ATOM 2250 C C . ARG A 1 301 ? -31.109 5.831 25.842 1.00 88.12 301 ARG A C 1
ATOM 2252 O O . ARG A 1 301 ? -31.358 6.863 25.229 1.00 88.12 301 ARG A O 1
ATOM 2259 N N . ALA A 1 302 ? -30.267 5.789 26.875 1.00 85.62 302 ALA A N 1
ATOM 2260 C CA . ALA A 1 302 ? -29.578 6.970 27.394 1.00 85.62 302 ALA A CA 1
ATOM 2261 C C . ALA A 1 302 ? -28.629 7.609 26.363 1.00 85.62 302 ALA A C 1
ATOM 2263 O O . ALA A 1 302 ? -28.497 8.830 26.338 1.00 85.62 302 ALA A O 1
ATOM 2264 N N . VAL A 1 303 ? -28.022 6.811 25.475 1.00 85.56 303 VAL A N 1
ATOM 2265 C CA . VAL A 1 303 ? -27.234 7.310 24.328 1.00 85.56 303 VAL A CA 1
ATOM 2266 C C . VAL A 1 303 ? -28.046 7.460 23.036 1.00 85.56 303 VAL A C 1
ATOM 2268 O O . VAL A 1 303 ? -27.475 7.799 22.005 1.00 85.56 303 VAL A O 1
ATOM 2271 N N . GLY A 1 304 ? -29.366 7.254 23.065 1.00 85.38 304 GLY A N 1
ATOM 2272 C CA . GLY A 1 304 ? -30.250 7.463 21.912 1.00 85.38 304 GLY A CA 1
ATOM 2273 C C . GLY A 1 304 ? -30.233 6.342 20.865 1.00 85.38 304 GLY A C 1
ATOM 2274 O O . GLY A 1 304 ? -30.605 6.580 19.719 1.00 85.38 304 GLY A O 1
ATOM 2275 N N . VAL A 1 305 ? -29.810 5.129 21.231 1.00 84.81 305 VAL A N 1
ATOM 2276 C CA . VAL A 1 305 ? -29.842 3.943 20.360 1.00 84.81 305 VAL A CA 1
ATOM 2277 C C . VAL A 1 305 ? -31.145 3.168 20.581 1.00 84.81 305 VAL A C 1
ATOM 2279 O O . VAL A 1 305 ? -31.484 2.821 21.713 1.00 84.81 305 VAL A O 1
ATOM 2282 N N . ALA A 1 306 ? -31.860 2.858 19.496 1.00 78.25 306 ALA A N 1
ATOM 2283 C CA . ALA A 1 306 ? -33.045 2.000 19.526 1.00 78.25 306 ALA A CA 1
ATOM 2284 C C . ALA A 1 306 ? -32.660 0.520 19.339 1.00 78.25 306 ALA A C 1
ATOM 2286 O O . ALA A 1 306 ? -31.950 0.173 18.391 1.00 78.25 306 ALA A O 1
ATOM 2287 N N . ALA A 1 307 ? -33.134 -0.333 20.251 1.00 66.94 307 ALA A N 1
ATOM 2288 C CA . ALA A 1 307 ? -32.852 -1.768 20.345 1.00 66.94 307 ALA A CA 1
ATOM 2289 C C . ALA A 1 307 ? -34.047 -2.533 20.929 1.00 66.94 307 ALA A C 1
ATOM 2291 O O . ALA A 1 307 ? -34.912 -1.886 21.564 1.00 66.94 307 ALA A O 1
#

Foldseek 3Di:
DKLVVVCVVVVHDSVCCVPPVVPDPVNCQQWDWDDDPDPDIGTDTDGDPNNVVVVVVVVVDPPDPDPDPDDDDDDDDDDDDDDDDDDDDDDDDDDDDDDDDDDDDDDDDDDDDDDDDDDDDDDDDDDDDDDDDDDDDDDDDDDDDDDDDDDDDDDDDDDDDDDDDPPDPPPVVVVVVVLVVLLCLLQVQAQDHADSVLLSVLLVVCVVVVDDSQLSSVLRNVLSVVCVPPDRVPGDHNSVCSVVVVSVVPPRPDDDPPPVRVLLVLLVCLVVLPLCSQVVADPVSVVVNVVVVSDDPVSCVSSPHDD

Solvent-accessible surface area (backbone atoms only — not comparable to full-atom values): 20389 Å² total; per-residue (Å²): 94,40,55,63,59,51,19,59,74,71,76,44,58,50,67,53,43,64,70,50,46,73,68,35,69,70,49,58,58,40,32,42,75,50,74,45,94,54,97,86,77,41,44,38,63,44,74,27,71,64,39,54,50,53,51,52,46,55,74,74,38,96,72,83,89,66,87,82,88,79,87,87,79,87,85,82,90,79,90,79,85,85,90,82,86,82,91,83,87,82,92,84,87,84,90,80,82,93,76,90,80,82,90,77,82,90,74,94,72,90,78,77,84,77,81,80,79,80,79,82,80,83,76,87,77,89,77,80,86,79,81,83,83,86,83,85,83,80,88,84,83,87,88,85,79,90,80,82,88,84,84,89,85,88,81,92,81,82,88,85,87,88,76,92,70,88,74,76,80,70,76,69,56,61,58,56,52,55,46,50,54,52,51,50,53,40,60,75,42,36,83,51,90,59,62,65,68,58,34,49,57,52,51,55,47,45,45,71,76,67,48,60,66,66,38,48,44,45,19,36,43,52,49,28,61,72,48,64,90,59,62,72,91,77,51,70,50,50,49,59,40,56,76,64,51,53,33,75,82,35,76,59,75,71,72,79,70,50,72,67,58,51,49,50,52,53,32,52,36,42,77,69,58,39,67,69,42,34,83,74,47,51,49,72,54,41,47,50,34,47,74,69,66,64,49,52,74,66,49,36,48,75,32,66,34,68,109

pLDDT: mean 71.34, std 21.64, range [32.09, 96.38]

Radius of gyration: 38.33 Å; Cα contacts (8 Å, |Δi|>4): 191; chains: 1; bounding box: 79×129×64 Å